Protein AF-A0A825BC14-F1 (afdb_monomer)

Organism: Campylobacter fetus (NCBI:txid196)

Foldseek 3Di:
DQDQDDAQDAADPVPVVCRVVRPCRRVVCVVVNVVSVVVVVVVVVVVVVVVVVVVVVLVVVLVVLVVLVVVLVVVLVVLVVVLCVLPDPPDDDDPVNVVSVVCVVPPVVVVVVSVVVSVVSVVCNVVVCSVVPQDPVNVVVVVVVVVQVVVQAVDEAEDEAQEAESSRHQEYEYEDPEAHEHDYDPDDDDQDKDKHKYWYFQCLVYHYHYDPFEDEDVNDDDHADGGAIWMWMWIDHPGIYIDTPDHRDDD

Radius of gyration: 34.72 Å; Cα contacts (8 Å, |Δi|>4): 288; chains: 1; bounding box: 74×51×110 Å

Mean predicted aligned error: 17.02 Å

Solvent-accessible surface area (backbone atoms only — not comparable to full-atom values): 14125 Å² total; per-residue (Å²): 129,73,73,81,76,81,76,59,68,72,54,43,91,89,44,70,92,53,24,67,65,25,40,53,51,30,61,65,43,47,63,56,50,52,54,40,52,55,49,34,52,51,53,49,53,53,50,52,52,50,52,54,51,49,52,52,52,51,53,52,51,52,52,55,49,49,56,55,52,53,53,51,52,52,53,45,51,55,51,52,54,51,52,50,65,71,67,50,83,84,64,70,99,42,77,67,53,52,49,50,53,48,43,55,75,74,40,54,64,60,58,50,52,53,55,49,50,49,50,50,52,53,49,48,48,59,70,68,43,56,78,69,52,69,48,72,67,51,51,50,48,50,51,48,52,52,48,50,60,58,42,21,73,74,29,76,39,79,36,91,72,39,59,43,51,50,75,64,24,32,35,36,36,34,74,51,88,55,66,42,54,37,41,78,41,65,67,81,70,88,85,55,67,47,67,37,36,40,38,34,29,25,46,37,72,36,58,77,42,75,45,86,75,61,43,35,68,92,78,46,78,86,86,60,54,63,84,29,32,34,31,38,35,36,39,37,60,101,56,42,34,44,45,82,73,45,70,69,48,89,129

Secondary structure (DSSP, 8-state):
-PPPPPPPPPP-TT-TTTHHHHHHHHHHHHHHHHHHHHHHHHHHHHHHHHHHHHHHHHHHHHHHHHHHHHHHHHHHHHHHHHHHHHT-TTS-S-HHHHHHHHHHHH-HHHHHHHHHHHHHHHHHHHHTTTTTS--HHHHHHHHHHHHHHHHHHH-EEE-SSSEEETTT-SEEEEE-SS-EE-EEESPPSTT--EEEEEEEESGGGS-EEPPTTPBPGGG-PPP--TT-EEEEEEEESSSEEEEEEEEEE--

Structure (mmCIF, N/CA/C/O backbone):
data_AF-A0A825BC14-F1
#
_entry.id   AF-A0A825BC14-F1
#
loop_
_atom_site.group_PDB
_atom_site.id
_atom_site.type_symbol
_atom_site.label_atom_id
_atom_site.label_alt_id
_atom_site.label_comp_id
_atom_site.label_asym_id
_atom_site.label_entity_id
_atom_site.label_seq_id
_atom_site.pdbx_PDB_ins_code
_atom_site.Cartn_x
_atom_site.Cartn_y
_atom_site.Cartn_z
_atom_site.occupancy
_atom_site.B_iso_or_equiv
_atom_site.auth_seq_id
_atom_site.auth_comp_id
_atom_site.auth_asym_id
_atom_site.auth_atom_id
_atom_site.pdbx_PDB_model_num
ATOM 1 N N . MET A 1 1 ? 13.532 14.918 16.586 1.00 79.56 1 MET A N 1
ATOM 2 C CA . MET A 1 1 ? 12.071 15.051 16.617 1.00 79.56 1 MET A CA 1
ATOM 3 C C . MET A 1 1 ? 11.663 15.185 18.063 1.00 79.56 1 MET A C 1
ATOM 5 O O . MET A 1 1 ? 12.065 14.349 18.873 1.00 79.56 1 MET A O 1
ATOM 9 N N . GLN A 1 2 ? 10.960 16.261 18.383 1.00 89.62 2 GLN A N 1
ATOM 10 C CA . GLN A 1 2 ? 10.480 16.577 19.713 1.00 89.62 2 GLN A CA 1
ATOM 11 C C . GLN A 1 2 ? 9.676 15.400 20.269 1.00 89.62 2 GLN A C 1
ATOM 13 O O . GLN A 1 2 ? 8.757 14.887 19.630 1.00 89.62 2 GLN A O 1
ATOM 18 N N . LYS A 1 3 ? 10.037 14.958 21.474 1.00 91.38 3 LYS A N 1
ATOM 19 C CA . LYS A 1 3 ? 9.297 13.932 22.207 1.00 91.38 3 LYS A CA 1
ATOM 20 C C . LYS A 1 3 ? 8.275 14.626 23.099 1.00 91.38 3 LYS A C 1
ATOM 22 O O . LYS A 1 3 ? 8.627 15.592 23.769 1.00 91.38 3 LYS A O 1
ATOM 27 N N . ILE A 1 4 ? 7.041 14.129 23.114 1.00 94.75 4 ILE A N 1
ATOM 28 C CA . ILE A 1 4 ? 6.014 14.619 24.035 1.00 94.75 4 ILE A CA 1
ATOM 29 C C . ILE A 1 4 ? 6.148 13.877 25.364 1.00 94.75 4 ILE A C 1
ATOM 31 O O . ILE A 1 4 ? 6.120 12.641 25.407 1.00 94.75 4 ILE A O 1
ATOM 35 N N . THR A 1 5 ? 6.326 14.633 26.438 1.00 95.06 5 THR A N 1
ATOM 36 C CA . THR A 1 5 ? 6.425 14.117 27.798 1.00 95.06 5 THR A CA 1
ATOM 37 C C . THR A 1 5 ? 5.033 13.734 28.302 1.00 95.06 5 THR A C 1
ATOM 39 O O . THR A 1 5 ? 4.048 14.437 28.074 1.00 95.06 5 THR A O 1
ATOM 42 N N . LEU A 1 6 ? 4.927 12.584 28.976 1.00 93.62 6 LEU A N 1
ATOM 43 C CA . LEU A 1 6 ? 3.663 12.157 29.576 1.00 93.62 6 LEU A CA 1
ATOM 44 C C . LEU A 1 6 ? 3.287 13.091 30.724 1.00 93.62 6 LEU A C 1
ATOM 46 O O . LEU A 1 6 ? 4.133 13.442 31.547 1.00 93.62 6 LEU A O 1
ATOM 50 N N . LEU A 1 7 ? 2.005 13.439 30.805 1.00 95.25 7 LEU A N 1
ATOM 51 C CA . LEU A 1 7 ? 1.497 14.192 31.942 1.00 95.25 7 LEU A CA 1
ATOM 52 C C . LEU A 1 7 ? 1.565 13.351 33.229 1.00 95.25 7 LEU A C 1
ATOM 54 O O . LEU A 1 7 ? 1.373 12.129 33.174 1.00 95.25 7 LEU A O 1
ATOM 58 N N . PRO A 1 8 ? 1.789 13.995 34.38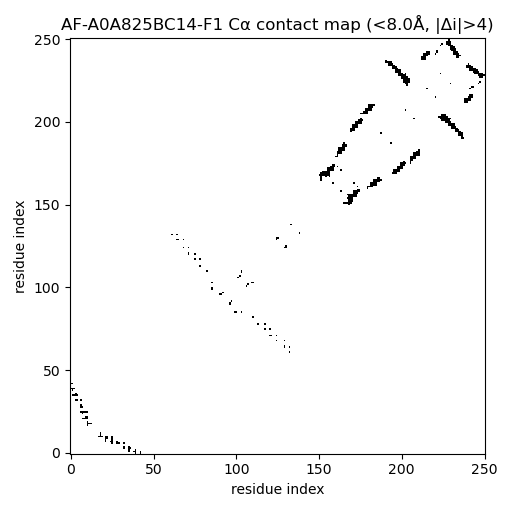9 1.00 94.88 8 PRO A N 1
ATOM 59 C CA . PRO A 1 8 ? 1.640 13.362 35.693 1.00 94.88 8 PRO A CA 1
ATOM 60 C C . PRO A 1 8 ? 0.234 12.786 35.899 1.00 94.88 8 PRO A C 1
ATOM 62 O O . PRO A 1 8 ? -0.709 13.087 35.165 1.00 94.88 8 PRO A O 1
ATOM 65 N N . GLN A 1 9 ? 0.070 11.945 36.919 1.00 93.06 9 GLN A N 1
ATOM 66 C CA . GLN A 1 9 ? -1.231 11.353 37.216 1.00 93.06 9 GLN A CA 1
ATOM 67 C C . GLN A 1 9 ? -2.247 12.447 37.602 1.00 93.06 9 GLN A C 1
ATOM 69 O O . GLN A 1 9 ? -1.973 13.216 38.524 1.00 93.06 9 GLN A O 1
ATOM 74 N N . PRO A 1 10 ? -3.428 12.512 36.958 1.00 92.31 10 PRO A N 1
ATOM 75 C CA . PRO A 1 10 ? -4.404 13.553 37.249 1.00 92.31 10 PRO A CA 1
ATOM 76 C C . PRO A 1 10 ? -4.979 13.414 38.672 1.00 92.31 10 PRO A C 1
ATOM 78 O O . PRO A 1 10 ? -5.076 12.296 39.201 1.00 92.31 10 PRO A O 1
ATOM 81 N N . PRO A 1 11 ? -5.399 14.528 39.298 1.00 94.44 11 PRO A N 1
ATOM 82 C CA . PRO A 1 11 ? -6.010 14.507 40.622 1.00 94.44 11 PRO A CA 1
ATOM 83 C C . PRO A 1 11 ? -7.354 13.756 40.612 1.00 94.44 11 PRO A C 1
ATOM 85 O O . PRO A 1 11 ? -8.104 13.781 39.636 1.00 94.44 11 PRO A O 1
ATOM 88 N N . ASN A 1 12 ? -7.672 13.074 41.717 1.00 93.44 12 ASN A N 1
ATOM 89 C CA . ASN A 1 12 ? -8.893 12.279 41.878 1.00 93.44 12 ASN A CA 1
ATOM 90 C C . ASN A 1 12 ? -9.620 12.707 43.153 1.00 93.44 12 ASN A C 1
ATOM 92 O O . ASN A 1 12 ? -9.075 12.566 44.244 1.00 93.44 12 ASN A O 1
ATOM 96 N N . SER A 1 13 ? -10.865 13.165 43.031 1.00 90.75 13 SER A N 1
ATOM 97 C CA . SER A 1 13 ? -11.670 13.646 44.163 1.00 90.75 13 SER A CA 1
ATOM 98 C C . SER A 1 13 ? -11.961 12.585 45.232 1.00 90.75 13 SER A C 1
ATOM 100 O O . SER A 1 13 ? -12.345 12.931 46.345 1.00 90.75 13 SER A O 1
ATOM 102 N N . LYS A 1 14 ? -11.765 11.295 44.923 1.00 92.44 14 LYS A N 1
ATOM 103 C CA . LYS A 1 14 ? -11.860 10.184 45.885 1.00 92.44 14 LYS A CA 1
ATOM 104 C C . LYS A 1 14 ? -10.564 9.930 46.668 1.00 92.44 14 LYS A C 1
ATOM 106 O O . LYS A 1 14 ? -10.601 9.194 47.646 1.00 92.44 14 LYS A O 1
ATOM 111 N N . ASP A 1 15 ? -9.441 10.511 46.246 1.00 91.50 15 ASP A N 1
ATOM 112 C CA . ASP A 1 15 ? -8.134 10.449 46.916 1.00 91.50 15 ASP A CA 1
ATOM 113 C C . ASP A 1 15 ? -7.789 11.835 47.474 1.00 91.50 15 ASP A C 1
ATOM 115 O O . ASP A 1 15 ? -6.875 12.523 47.019 1.00 91.50 15 ASP A O 1
ATOM 119 N N . THR A 1 16 ? -8.584 12.272 48.451 1.00 90.38 16 THR A N 1
ATOM 120 C CA . THR A 1 16 ? -8.489 13.618 49.034 1.00 90.38 16 THR A CA 1
ATOM 121 C C . THR A 1 16 ? -7.148 13.879 49.717 1.00 90.38 16 THR A C 1
ATOM 123 O O . THR A 1 16 ? -6.770 15.032 49.870 1.00 90.38 16 THR A O 1
ATOM 126 N N . ALA A 1 17 ? -6.417 12.829 50.109 1.00 93.44 17 ALA A N 1
ATOM 127 C CA . ALA A 1 17 ? -5.110 12.948 50.753 1.00 93.44 17 ALA A CA 1
ATOM 128 C C . ALA A 1 17 ? -3.998 13.407 49.791 1.00 93.44 17 ALA A C 1
ATOM 130 O O . ALA A 1 17 ? -3.013 13.980 50.243 1.00 93.44 17 ALA A O 1
ATOM 131 N N . ASN A 1 18 ? -4.146 13.164 48.482 1.00 94.56 18 ASN A N 1
ATOM 132 C CA . ASN A 1 18 ? -3.131 13.486 47.470 1.00 94.56 18 ASN A CA 1
ATOM 133 C C . ASN A 1 18 ? -3.639 14.447 46.382 1.00 94.56 18 ASN A C 1
ATOM 135 O O . ASN A 1 18 ? -2.943 14.660 45.390 1.00 94.56 18 ASN A O 1
ATOM 139 N N . PHE A 1 19 ? -4.858 14.976 46.521 1.00 94.88 19 PHE A N 1
ATOM 140 C CA . PHE A 1 19 ? -5.519 15.749 45.470 1.00 94.88 19 PHE A CA 1
ATOM 141 C C . PHE A 1 19 ? -4.730 17.005 45.090 1.00 94.88 19 PHE A C 1
ATOM 143 O O . PHE A 1 19 ? -4.406 17.164 43.916 1.00 94.88 19 PHE A O 1
ATOM 150 N N . ASP A 1 20 ? -4.383 17.842 46.071 1.00 94.94 20 ASP A N 1
ATOM 151 C CA . ASP A 1 20 ? -3.755 19.147 45.827 1.00 94.94 20 ASP A CA 1
ATOM 152 C C . ASP A 1 20 ? -2.375 18.996 45.175 1.00 94.94 20 ASP A C 1
ATOM 154 O O . ASP A 1 20 ? -2.132 19.563 44.114 1.00 94.94 20 ASP A O 1
ATOM 158 N N . ASN A 1 21 ? -1.519 18.117 45.714 1.00 95.06 21 ASN A N 1
ATOM 159 C CA . ASN A 1 21 ? -0.196 17.846 45.137 1.00 95.06 21 ASN A CA 1
ATOM 160 C C . ASN A 1 21 ? -0.291 17.344 43.685 1.00 95.06 21 ASN A C 1
ATOM 162 O O . ASN A 1 21 ? 0.449 17.798 42.819 1.00 95.06 21 ASN A O 1
ATOM 166 N N . ARG A 1 22 ? -1.230 16.431 43.388 1.00 95.88 22 ARG A N 1
ATOM 167 C CA . ARG A 1 22 ? -1.427 15.942 42.012 1.00 95.88 22 ARG A CA 1
ATOM 168 C C . ARG A 1 22 ? -2.013 17.006 41.091 1.00 95.88 22 ARG A C 1
ATOM 170 O O . ARG A 1 22 ? -1.732 16.982 39.897 1.00 95.88 22 ARG A O 1
ATOM 177 N N . ALA A 1 23 ? -2.851 17.899 41.611 1.00 95.31 23 ALA A N 1
ATOM 178 C CA . ALA A 1 23 ? -3.400 19.002 40.838 1.00 95.31 23 ALA A CA 1
ATOM 179 C C . ALA A 1 23 ? -2.294 19.987 40.444 1.00 95.31 23 ALA A C 1
ATOM 181 O O . ALA A 1 23 ? -2.199 20.332 39.266 1.00 95.31 23 ALA A O 1
ATOM 182 N N . ASP A 1 24 ? -1.428 20.355 41.387 1.00 96.19 24 ASP A N 1
ATOM 183 C CA . ASP A 1 24 ? -0.291 21.243 41.141 1.00 96.19 24 ASP A CA 1
ATOM 184 C C . ASP A 1 24 ? 0.707 20.624 40.153 1.00 96.19 24 ASP A C 1
ATOM 186 O O . ASP A 1 24 ? 1.073 21.273 39.172 1.00 96.19 24 ASP A O 1
ATOM 190 N N . ASP A 1 25 ? 1.074 19.349 40.334 1.00 95.94 25 ASP A N 1
ATOM 191 C CA . ASP A 1 25 ? 1.970 18.633 39.414 1.00 95.94 25 ASP A CA 1
ATOM 192 C C . ASP A 1 25 ? 1.378 18.544 37.997 1.00 95.94 25 ASP A C 1
ATOM 194 O O . ASP A 1 25 ? 2.059 18.797 37.000 1.00 95.94 25 ASP A O 1
ATOM 198 N N . PHE A 1 26 ? 0.091 18.196 37.888 1.00 96.31 26 PHE A N 1
ATOM 199 C CA . PHE A 1 26 ? -0.583 18.051 36.600 1.00 96.31 26 PHE A CA 1
ATOM 200 C C . PHE A 1 26 ? -0.705 19.390 35.868 1.00 96.31 26 PHE A C 1
ATOM 202 O O . PHE A 1 26 ? -0.343 19.484 34.695 1.00 96.31 26 PHE A O 1
ATOM 209 N N . VAL A 1 27 ? -1.199 20.430 36.548 1.00 95.44 27 VAL A N 1
ATOM 210 C CA . VAL A 1 27 ? -1.372 21.768 35.962 1.00 95.44 27 VAL A CA 1
ATOM 211 C C . VAL A 1 27 ? -0.013 22.397 35.650 1.00 95.44 27 VAL A C 1
ATOM 213 O O . VAL A 1 27 ? 0.145 23.005 34.590 1.00 95.44 27 VAL A O 1
ATOM 216 N N . GLY A 1 28 ? 0.986 22.188 36.511 1.00 96.00 28 GLY A N 1
ATOM 217 C CA . GLY A 1 28 ? 2.361 22.642 36.314 1.00 96.00 28 GLY A CA 1
ATOM 218 C C . GLY A 1 28 ? 3.058 22.019 35.100 1.00 96.00 28 GLY A C 1
ATOM 219 O O . GLY A 1 28 ? 3.934 22.655 34.517 1.00 96.00 28 GLY A O 1
ATOM 220 N N . ALA A 1 29 ? 2.644 20.825 34.661 1.00 97.25 29 ALA A N 1
ATOM 221 C CA . ALA A 1 29 ? 3.182 20.166 33.468 1.00 97.25 29 ALA A CA 1
ATOM 222 C C . ALA A 1 29 ? 2.560 20.654 32.139 1.00 97.25 29 ALA A C 1
ATOM 224 O O . ALA A 1 29 ? 3.144 20.447 31.071 1.00 97.25 29 ALA A O 1
ATOM 225 N N . LEU A 1 30 ? 1.397 21.324 32.168 1.00 95.81 30 LEU A N 1
ATOM 226 C CA . LEU A 1 30 ? 0.694 21.772 30.953 1.00 95.81 30 LEU A CA 1
ATOM 227 C C . LEU A 1 30 ? 1.469 22.810 30.114 1.00 95.81 30 LEU A C 1
ATOM 229 O O . LEU A 1 30 ? 1.445 22.698 28.885 1.00 95.81 30 LEU A O 1
ATOM 233 N N . PRO A 1 31 ? 2.176 23.802 30.697 1.00 97.31 31 PRO A N 1
ATOM 234 C CA . PRO A 1 31 ? 2.999 24.732 29.924 1.00 97.31 31 PRO A CA 1
ATOM 235 C C . PRO A 1 31 ? 4.117 24.032 29.147 1.00 97.31 31 PRO A C 1
ATOM 237 O O . PRO A 1 31 ? 4.345 24.357 27.982 1.00 97.31 31 PRO A O 1
ATOM 240 N N . SER A 1 32 ? 4.773 23.043 29.763 1.00 95.62 32 SER A N 1
ATOM 241 C CA . SER A 1 32 ? 5.790 22.226 29.096 1.00 95.62 32 SER A CA 1
ATOM 242 C C . SER A 1 32 ? 5.185 21.441 27.938 1.00 95.62 32 SER A C 1
ATOM 244 O O . SER A 1 32 ? 5.702 21.525 26.830 1.00 95.62 32 SER A O 1
ATOM 246 N N . LEU A 1 33 ? 4.037 20.783 28.143 1.00 96.50 33 LEU A N 1
ATOM 247 C CA . LEU A 1 33 ? 3.315 20.099 27.065 1.00 96.50 33 LEU A CA 1
ATOM 248 C C . LEU A 1 33 ? 2.997 21.045 25.893 1.00 96.50 33 LEU A C 1
ATOM 250 O O . LEU A 1 33 ? 3.195 20.688 24.734 1.00 96.50 33 LEU A O 1
ATOM 254 N N . CYS A 1 34 ? 2.535 22.263 26.180 1.00 96.25 34 CYS A N 1
ATOM 255 C CA . CYS A 1 34 ? 2.250 23.267 25.154 1.00 96.25 34 CYS A CA 1
ATOM 256 C C . CYS A 1 34 ? 3.514 23.649 24.362 1.00 96.25 34 CYS A C 1
ATOM 258 O O . CYS A 1 34 ? 3.494 23.675 23.131 1.00 96.25 34 CYS A O 1
ATOM 260 N N . ALA A 1 35 ? 4.632 23.891 25.052 1.00 96.94 35 ALA A N 1
ATOM 261 C CA . ALA A 1 35 ? 5.909 24.204 24.413 1.00 96.94 35 ALA A CA 1
ATOM 262 C C . ALA A 1 35 ? 6.415 23.051 23.528 1.00 96.94 35 ALA A C 1
ATOM 264 O O . ALA A 1 35 ? 6.871 23.283 22.405 1.00 96.94 35 ALA A O 1
ATOM 265 N N . GLU A 1 36 ? 6.291 21.809 23.999 1.00 97.19 36 GLU A N 1
ATOM 266 C CA . GLU A 1 36 ? 6.668 20.614 23.244 1.00 97.19 36 GLU A CA 1
ATOM 267 C C . GLU A 1 36 ? 5.791 20.436 21.994 1.00 97.19 36 GLU A C 1
ATOM 269 O O . GLU A 1 36 ? 6.315 20.183 20.911 1.00 97.19 36 GLU A O 1
ATOM 274 N N . ILE A 1 37 ? 4.472 20.640 22.095 1.00 96.50 37 ILE A N 1
ATOM 275 C CA . ILE A 1 37 ? 3.558 20.577 20.942 1.00 96.50 37 ILE A CA 1
ATOM 276 C C . ILE A 1 37 ? 3.891 21.664 19.912 1.00 96.50 37 ILE A C 1
ATOM 278 O O . ILE A 1 37 ? 3.976 21.368 18.722 1.00 96.50 37 ILE A O 1
ATOM 282 N N . ASN A 1 38 ? 4.125 22.906 20.341 1.00 95.88 38 ASN A N 1
ATOM 283 C CA . ASN A 1 38 ? 4.482 23.998 19.428 1.00 95.88 38 ASN A CA 1
ATOM 284 C C . ASN A 1 38 ? 5.815 23.732 18.713 1.00 95.88 38 ASN A C 1
ATOM 286 O O . ASN A 1 38 ? 5.953 24.0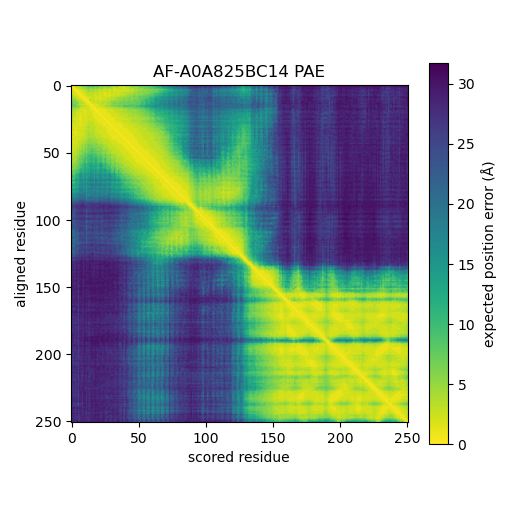01 17.516 1.00 95.88 38 ASN A O 1
ATOM 290 N N . THR A 1 39 ? 6.780 23.158 19.433 1.00 95.44 39 THR A N 1
ATOM 291 C CA . THR A 1 39 ? 8.070 22.755 18.864 1.00 95.44 39 THR A CA 1
ATOM 292 C C . THR A 1 39 ? 7.882 21.646 17.831 1.00 95.44 39 THR A C 1
ATOM 294 O O . THR A 1 39 ? 8.392 21.760 16.720 1.00 95.44 39 THR A O 1
ATOM 297 N N . LEU A 1 40 ? 7.094 20.612 18.148 1.00 94.06 40 LEU A N 1
ATOM 298 C CA . LEU A 1 40 ? 6.798 19.520 17.219 1.00 94.06 40 LEU A CA 1
ATOM 299 C C . LEU A 1 40 ? 6.088 20.019 15.951 1.00 94.06 40 LEU A C 1
ATOM 301 O O . LEU A 1 40 ? 6.447 19.601 14.852 1.00 94.06 40 LEU A O 1
ATOM 305 N N . SER A 1 41 ? 5.122 20.931 16.085 1.00 94.56 41 SER A N 1
ATOM 306 C CA . SER A 1 41 ? 4.450 21.563 14.941 1.00 94.56 41 SER A CA 1
ATOM 307 C C . SER A 1 41 ? 5.443 22.300 14.044 1.00 94.56 41 SER A C 1
ATOM 309 O O . SER A 1 41 ? 5.430 22.111 12.831 1.00 94.56 41 SER A O 1
ATOM 311 N N . THR A 1 42 ? 6.363 23.064 14.638 1.00 93.88 42 THR A N 1
ATOM 312 C CA . THR A 1 42 ? 7.412 23.778 13.893 1.00 93.88 42 THR A CA 1
ATOM 313 C C . THR A 1 42 ? 8.345 22.802 13.167 1.00 93.88 42 THR A C 1
ATOM 315 O O . THR A 1 42 ? 8.649 22.984 11.989 1.00 93.88 42 THR A O 1
ATOM 318 N N . GLU A 1 43 ? 8.784 21.730 13.837 1.00 90.00 43 GLU A N 1
ATOM 319 C CA . GLU A 1 43 ? 9.599 20.687 13.203 1.00 90.00 43 GLU A CA 1
ATOM 320 C C . GLU A 1 43 ? 8.860 20.016 12.036 1.00 90.00 43 GLU A C 1
ATOM 322 O O . GLU A 1 43 ? 9.469 19.735 11.000 1.00 90.00 43 GLU A O 1
ATOM 327 N N . PHE A 1 44 ? 7.554 19.775 12.179 1.00 91.25 44 PHE A N 1
ATOM 328 C CA . PHE A 1 44 ? 6.726 19.188 11.130 1.00 91.25 44 PHE A CA 1
ATOM 329 C C . PHE A 1 44 ? 6.587 20.121 9.923 1.00 91.25 44 PHE A C 1
ATOM 331 O O . PHE A 1 44 ? 6.744 19.672 8.789 1.00 91.25 44 PHE A O 1
ATOM 338 N N . GLU A 1 45 ? 6.366 21.418 10.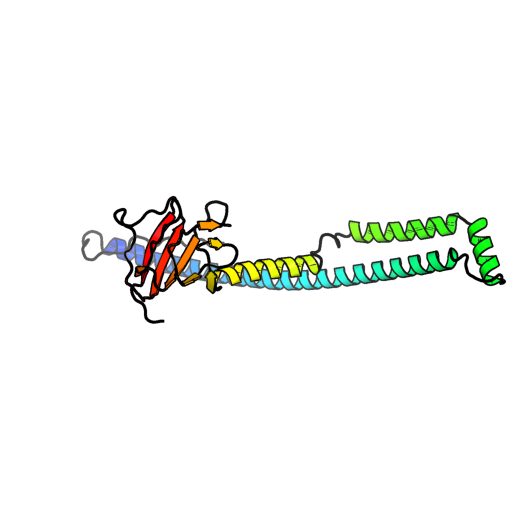144 1.00 94.19 45 GLU A N 1
ATOM 339 C CA . GLU A 1 45 ? 6.326 22.427 9.079 1.00 94.19 45 GLU A CA 1
ATOM 340 C C . GLU A 1 45 ? 7.649 22.492 8.305 1.00 94.19 45 GLU A C 1
ATOM 342 O O . GLU A 1 45 ? 7.646 22.446 7.072 1.00 94.19 45 GLU A O 1
ATOM 347 N N . VAL A 1 46 ? 8.785 22.517 9.012 1.00 91.81 46 VAL A N 1
ATOM 348 C CA . VAL A 1 46 ? 10.122 22.501 8.395 1.00 91.81 46 VAL A CA 1
ATOM 349 C C . VAL A 1 46 ? 10.352 21.210 7.612 1.00 91.81 46 VAL A C 1
ATOM 351 O O . VAL A 1 46 ? 10.823 21.254 6.475 1.00 91.81 46 VAL A O 1
ATOM 354 N N . SER A 1 47 ? 10.007 20.057 8.191 1.00 88.19 47 SER A N 1
ATOM 355 C CA . SER A 1 47 ? 10.144 18.760 7.524 1.00 88.19 47 SER A CA 1
ATOM 356 C C . SER A 1 47 ? 9.302 18.700 6.250 1.00 88.19 47 SER A C 1
ATOM 358 O O . SER A 1 47 ? 9.805 18.308 5.197 1.00 88.19 47 SER A O 1
ATOM 360 N N . ASN A 1 48 ? 8.057 19.171 6.306 1.00 83.00 48 ASN A N 1
ATOM 361 C CA . ASN A 1 48 ? 7.161 19.203 5.158 1.00 83.00 48 ASN A CA 1
ATOM 362 C C . ASN A 1 48 ? 7.682 20.142 4.052 1.00 83.00 48 ASN A C 1
ATOM 364 O O . ASN A 1 48 ? 7.680 19.780 2.874 1.00 83.00 48 ASN A O 1
ATOM 368 N N . ALA A 1 49 ? 8.211 21.313 4.422 1.00 87.56 49 ALA A N 1
ATOM 369 C CA . ALA A 1 49 ? 8.846 22.235 3.481 1.00 87.56 49 ALA A CA 1
ATOM 370 C C . ALA A 1 49 ? 10.104 21.630 2.826 1.00 87.56 49 ALA A C 1
ATOM 372 O O . ALA A 1 49 ? 10.298 21.757 1.613 1.00 87.56 49 ALA A O 1
ATOM 373 N N . LEU A 1 50 ? 10.939 20.928 3.600 1.00 85.00 50 LEU A N 1
ATOM 374 C CA . LEU A 1 50 ? 12.129 20.246 3.089 1.00 85.00 50 LEU A CA 1
ATOM 375 C C . LEU A 1 50 ? 11.760 19.125 2.109 1.00 85.00 50 LEU A C 1
ATOM 377 O O . LEU A 1 50 ? 12.385 19.005 1.054 1.00 85.00 50 LEU A O 1
ATOM 381 N N . VAL A 1 51 ? 10.732 18.333 2.425 1.00 83.19 51 VAL A N 1
ATOM 382 C CA . VAL A 1 51 ? 10.217 17.281 1.537 1.00 83.19 51 VAL A CA 1
ATOM 383 C C . VAL A 1 51 ? 9.693 17.882 0.231 1.00 83.19 51 VAL A C 1
ATOM 385 O O . VAL A 1 51 ? 10.054 17.396 -0.840 1.00 83.19 51 VAL A O 1
ATOM 388 N N . ALA A 1 52 ? 8.919 18.970 0.285 1.00 81.94 52 ALA A N 1
ATOM 389 C CA . ALA A 1 52 ? 8.406 19.647 -0.909 1.00 81.94 52 ALA A CA 1
ATOM 390 C C . ALA A 1 52 ? 9.529 20.213 -1.805 1.00 81.94 52 ALA A C 1
ATOM 392 O O . ALA A 1 52 ? 9.503 20.051 -3.030 1.00 81.94 52 ALA A O 1
ATOM 393 N N . SER A 1 53 ? 10.549 20.828 -1.198 1.00 81.69 53 SER A N 1
ATOM 394 C CA . SER A 1 53 ? 11.740 21.317 -1.908 1.00 81.69 53 SER A CA 1
ATOM 395 C C . SER A 1 53 ? 12.525 20.170 -2.552 1.00 81.69 53 SER A C 1
ATOM 397 O O . SER A 1 53 ? 12.856 20.213 -3.737 1.00 81.69 53 SER A O 1
ATOM 399 N N . THR A 1 54 ? 12.742 19.088 -1.801 1.00 77.44 54 THR A N 1
ATOM 400 C CA . THR A 1 54 ? 13.431 17.889 -2.294 1.00 77.44 54 THR A CA 1
ATOM 401 C C . THR A 1 54 ? 12.684 17.270 -3.474 1.00 77.44 54 THR A C 1
ATOM 403 O O . THR A 1 54 ? 13.303 16.970 -4.490 1.00 77.44 54 THR A O 1
ATOM 406 N N . ALA A 1 55 ? 11.356 17.151 -3.395 1.00 73.00 55 ALA A N 1
ATOM 407 C CA . ALA A 1 55 ? 10.535 16.633 -4.487 1.00 73.00 55 ALA A CA 1
ATOM 408 C C . ALA A 1 55 ? 10.651 17.489 -5.762 1.00 73.00 55 ALA A C 1
ATOM 410 O O . ALA A 1 55 ? 10.769 16.945 -6.859 1.00 73.00 55 ALA A O 1
ATOM 411 N N . THR A 1 56 ? 10.683 18.818 -5.618 1.00 84.31 56 THR A N 1
ATOM 412 C CA . THR A 1 56 ? 10.873 19.749 -6.744 1.00 84.31 56 THR A CA 1
ATOM 413 C C . THR A 1 56 ? 12.252 19.578 -7.386 1.00 84.31 56 THR A C 1
ATOM 415 O O . THR A 1 56 ? 12.358 19.466 -8.607 1.00 84.31 56 THR A O 1
ATOM 418 N N . ASN A 1 57 ? 13.307 19.490 -6.572 1.00 72.12 57 ASN A N 1
ATOM 419 C CA . ASN A 1 57 ? 14.675 19.297 -7.056 1.00 72.12 57 ASN A CA 1
ATOM 420 C C . ASN A 1 57 ? 14.849 17.947 -7.764 1.00 72.12 57 ASN A C 1
ATOM 422 O O . ASN A 1 57 ? 15.453 17.890 -8.833 1.00 72.12 57 ASN A O 1
ATOM 426 N N . VAL A 1 58 ? 14.279 16.875 -7.209 1.00 75.50 58 VAL A N 1
ATOM 427 C CA . VAL A 1 58 ? 14.292 15.542 -7.830 1.00 75.50 58 VAL A CA 1
ATOM 428 C C . VAL A 1 58 ? 13.543 15.554 -9.162 1.00 75.50 58 VAL A C 1
ATOM 430 O O . VAL A 1 58 ? 14.040 14.999 -10.137 1.00 75.50 58 VAL A O 1
ATOM 433 N N . ALA A 1 59 ? 12.386 16.219 -9.245 1.00 75.88 59 ALA A N 1
ATOM 434 C CA . ALA A 1 59 ? 11.644 16.340 -10.499 1.00 75.88 59 ALA A CA 1
ATOM 435 C C . ALA A 1 59 ? 12.452 17.077 -11.583 1.00 75.88 59 ALA A C 1
ATOM 437 O O . ALA A 1 59 ? 12.489 16.629 -12.728 1.00 75.88 59 ALA A O 1
ATOM 438 N N . ALA A 1 60 ? 13.145 18.162 -11.222 1.00 75.25 60 ALA A N 1
ATOM 439 C CA . ALA A 1 60 ? 14.009 18.895 -12.147 1.00 75.25 60 ALA A CA 1
ATOM 440 C C . ALA A 1 60 ? 15.210 18.052 -12.616 1.00 75.25 60 ALA A C 1
ATOM 442 O O . ALA A 1 60 ? 15.524 18.029 -13.805 1.00 75.25 60 ALA A O 1
ATOM 443 N N . GLN A 1 61 ? 15.857 17.323 -11.701 1.00 73.38 61 GLN A N 1
ATOM 444 C CA . GLN A 1 61 ? 16.966 16.425 -12.042 1.00 73.38 61 GLN A CA 1
ATOM 445 C C . GLN A 1 61 ? 16.515 15.267 -12.940 1.00 73.38 61 GLN A C 1
ATOM 447 O O . GLN A 1 61 ? 17.218 14.930 -13.891 1.00 73.38 61 GLN A O 1
ATOM 452 N N . LEU A 1 62 ? 15.324 14.711 -12.697 1.00 69.75 62 LEU A N 1
ATOM 453 C CA . LEU A 1 62 ? 14.732 13.677 -13.544 1.00 69.75 62 LEU A CA 1
ATOM 454 C C . LEU A 1 62 ? 14.461 14.190 -14.966 1.00 69.75 62 LEU A C 1
ATOM 456 O O . LEU A 1 62 ? 14.644 13.454 -15.932 1.00 69.75 62 LEU A O 1
ATOM 460 N N . GLU A 1 63 ? 14.039 15.444 -15.117 1.00 76.19 63 GLU A N 1
ATOM 461 C CA . GLU A 1 63 ? 13.795 16.024 -16.439 1.00 76.19 63 GLU A CA 1
ATOM 462 C C . GLU A 1 63 ? 15.094 16.249 -17.223 1.00 76.19 63 GLU A C 1
ATOM 464 O O . GLU A 1 63 ? 15.185 15.905 -18.400 1.00 76.19 63 GLU A O 1
ATOM 469 N N . ILE A 1 64 ? 16.140 16.740 -16.552 1.00 72.56 64 ILE A N 1
ATOM 470 C CA . ILE A 1 64 ? 17.481 16.861 -17.140 1.00 72.56 64 ILE A CA 1
ATOM 471 C C . ILE A 1 64 ? 18.001 15.484 -17.578 1.00 72.56 64 ILE A C 1
ATOM 473 O O . ILE A 1 64 ? 18.525 15.341 -18.683 1.00 72.56 64 ILE A O 1
ATOM 477 N N . ALA A 1 65 ? 17.818 14.465 -16.738 1.00 67.69 65 ALA A N 1
ATOM 478 C CA . ALA A 1 65 ? 18.204 13.088 -17.020 1.00 67.69 65 ALA A CA 1
ATOM 479 C C . ALA A 1 65 ? 17.532 12.528 -18.290 1.00 67.69 65 ALA A C 1
ATOM 481 O O . ALA A 1 65 ? 18.213 11.948 -19.140 1.00 67.69 65 ALA A O 1
ATOM 482 N N . LYS A 1 66 ? 16.222 12.751 -18.465 1.00 69.62 66 LYS A N 1
ATOM 483 C CA . LYS A 1 66 ? 15.500 12.346 -19.686 1.00 69.62 66 LYS A CA 1
ATOM 484 C C . LYS A 1 66 ? 16.066 13.013 -20.935 1.00 69.62 66 LYS A C 1
ATOM 486 O O . LYS A 1 66 ? 16.367 12.316 -21.897 1.00 69.62 66 LYS A O 1
ATOM 491 N N . ASN A 1 67 ? 16.289 14.328 -20.894 1.00 71.88 67 ASN A N 1
ATOM 492 C CA . ASN A 1 67 ? 16.823 15.068 -22.040 1.00 71.88 67 ASN A CA 1
ATOM 493 C C . ASN A 1 67 ? 18.182 14.511 -22.503 1.00 71.88 67 ASN A C 1
ATOM 495 O O . ASN A 1 67 ? 18.423 14.384 -23.702 1.00 71.88 67 ASN A O 1
ATOM 499 N N . TYR A 1 68 ? 19.063 14.136 -21.567 1.00 68.81 68 TYR A N 1
ATOM 500 C CA . TYR A 1 68 ? 20.337 13.491 -21.905 1.00 68.81 68 TYR A CA 1
ATOM 501 C C . TYR A 1 68 ? 20.160 12.096 -22.521 1.00 68.81 68 TYR A C 1
ATOM 503 O O . TYR A 1 68 ? 20.860 11.768 -23.480 1.00 68.81 68 TYR A O 1
ATOM 511 N N . SER A 1 69 ? 19.221 11.292 -22.012 1.00 67.31 69 SER A N 1
ATOM 512 C CA . SER A 1 69 ? 18.889 9.985 -22.595 1.00 67.31 69 SER A CA 1
ATOM 513 C C . SER A 1 69 ? 18.370 10.115 -24.031 1.00 67.31 69 SER A C 1
ATOM 515 O O . SER A 1 69 ? 18.821 9.382 -24.910 1.00 67.31 69 SER A O 1
ATOM 517 N N . ASP A 1 70 ? 17.465 11.061 -24.288 1.00 72.62 70 ASP A N 1
ATOM 518 C CA . ASP A 1 70 ? 16.875 11.279 -25.614 1.00 72.62 70 ASP A CA 1
ATOM 519 C C . ASP A 1 70 ? 17.936 11.713 -26.636 1.00 72.62 70 ASP A C 1
ATOM 521 O O . ASP A 1 70 ? 18.009 11.165 -27.738 1.00 72.62 70 ASP A O 1
ATOM 525 N N . LEU A 1 71 ? 18.831 12.634 -26.252 1.00 71.25 71 LEU A N 1
ATOM 526 C CA . LEU A 1 71 ? 19.969 13.039 -27.086 1.00 71.25 71 LEU A CA 1
ATOM 527 C C . LEU A 1 71 ? 20.896 11.863 -27.413 1.00 71.25 71 LEU A C 1
ATOM 529 O O . LEU A 1 71 ? 21.346 11.730 -28.552 1.00 71.25 71 LEU A O 1
ATOM 533 N N . ALA A 1 72 ? 21.172 10.995 -26.439 1.00 69.06 72 ALA A N 1
ATOM 534 C CA . ALA A 1 72 ? 22.037 9.840 -26.647 1.00 69.06 72 ALA A CA 1
ATOM 535 C C . ALA A 1 72 ? 21.382 8.776 -27.551 1.00 69.06 72 ALA A C 1
ATOM 537 O O . ALA A 1 72 ? 22.060 8.181 -28.391 1.00 69.06 72 ALA A O 1
ATOM 538 N N . GLN A 1 73 ? 20.062 8.574 -27.447 1.00 75.31 73 GLN A N 1
ATOM 539 C CA . GLN A 1 73 ? 19.315 7.706 -28.364 1.00 75.31 73 GLN A CA 1
ATOM 540 C C . GLN A 1 73 ? 19.296 8.254 -29.794 1.00 75.31 73 GLN A C 1
ATOM 542 O O . GLN A 1 73 ? 19.533 7.493 -30.732 1.00 75.31 73 GLN A O 1
ATOM 547 N N . LEU A 1 74 ? 19.084 9.563 -29.967 1.00 75.62 74 LEU A N 1
ATOM 548 C CA . LEU A 1 74 ? 19.154 10.219 -31.277 1.00 75.62 74 LEU A CA 1
ATOM 549 C C . LEU A 1 74 ? 20.549 10.087 -31.902 1.00 75.62 74 LEU A C 1
ATOM 551 O O . LEU A 1 74 ? 20.665 9.756 -33.081 1.00 75.62 74 LEU A O 1
ATOM 555 N N . ALA A 1 75 ? 21.609 10.278 -31.110 1.00 71.81 75 ALA A N 1
ATOM 556 C CA . ALA A 1 75 ? 22.984 10.094 -31.568 1.00 71.81 75 ALA A CA 1
ATOM 557 C C . ALA A 1 75 ? 23.256 8.641 -31.992 1.00 71.81 75 ALA A C 1
ATOM 559 O O . ALA A 1 75 ? 23.835 8.404 -33.052 1.00 71.81 75 ALA A O 1
ATOM 560 N N . LYS A 1 76 ? 22.789 7.661 -31.206 1.00 77.38 76 LYS A N 1
ATOM 561 C CA . LYS A 1 76 ? 22.886 6.238 -31.557 1.00 77.38 76 LYS A CA 1
ATOM 562 C C . LYS A 1 76 ? 22.154 5.932 -32.866 1.00 77.38 76 LYS A C 1
ATOM 564 O O . LYS A 1 76 ? 22.725 5.251 -33.712 1.00 77.38 76 LYS A O 1
ATOM 569 N N . GLN A 1 77 ? 20.921 6.418 -33.028 1.00 79.44 77 GLN A N 1
ATOM 570 C CA . GLN A 1 77 ? 20.133 6.194 -34.241 1.00 79.44 77 GLN A CA 1
ATOM 571 C C . GLN A 1 77 ? 20.836 6.777 -35.471 1.00 79.44 77 GLN A C 1
ATOM 573 O O . GLN A 1 77 ? 20.980 6.078 -36.465 1.00 79.44 77 GLN A O 1
ATOM 578 N N . GLY A 1 78 ? 21.368 8.000 -35.377 1.00 77.25 78 GLY A N 1
ATOM 579 C CA . GLY A 1 78 ? 22.127 8.603 -36.473 1.00 77.25 78 GLY A CA 1
ATOM 580 C C . GLY A 1 78 ? 23.371 7.796 -36.863 1.00 77.25 78 GLY A C 1
ATOM 581 O O . GLY A 1 78 ? 23.666 7.657 -38.047 1.00 77.25 78 GLY A O 1
ATOM 582 N N . ILE A 1 79 ? 24.084 7.212 -35.891 1.00 75.50 79 ILE A N 1
ATOM 583 C CA . ILE A 1 79 ? 25.220 6.320 -36.178 1.00 75.50 79 ILE A CA 1
ATOM 584 C C . ILE A 1 79 ? 24.747 5.013 -36.835 1.00 75.50 79 ILE A C 1
ATOM 586 O O . ILE A 1 79 ? 25.389 4.546 -37.775 1.00 75.50 79 ILE A O 1
ATOM 590 N N . ASP A 1 80 ? 23.637 4.429 -36.374 1.00 79.75 80 ASP A N 1
ATOM 591 C CA . ASP A 1 80 ? 23.058 3.222 -36.979 1.00 79.75 80 ASP A CA 1
ATOM 592 C C . ASP A 1 80 ? 22.631 3.467 -38.435 1.00 79.75 80 ASP A C 1
ATOM 594 O O . ASP A 1 80 ? 22.936 2.642 -39.298 1.00 79.75 80 ASP A O 1
ATOM 598 N N . ASP A 1 81 ? 22.015 4.615 -38.724 1.00 83.81 81 ASP A N 1
ATOM 599 C CA . ASP A 1 81 ? 21.611 5.011 -40.078 1.00 83.81 81 ASP A CA 1
ATOM 600 C C . ASP A 1 81 ? 22.831 5.178 -41.003 1.00 83.81 81 ASP A C 1
ATOM 602 O O . ASP A 1 81 ? 22.833 4.682 -42.131 1.00 83.81 81 ASP A O 1
ATOM 606 N N . ILE A 1 82 ? 23.906 5.815 -40.514 1.00 81.69 82 ILE A N 1
ATOM 607 C CA . ILE A 1 82 ? 25.169 5.963 -41.258 1.00 81.69 82 ILE A CA 1
ATOM 608 C C . ILE A 1 82 ? 25.796 4.593 -41.549 1.00 81.69 82 ILE A C 1
ATOM 610 O O . ILE A 1 82 ? 26.214 4.330 -42.677 1.00 81.69 82 ILE A O 1
ATOM 614 N N . LEU A 1 83 ? 25.860 3.705 -40.551 1.00 77.81 83 LEU A N 1
ATOM 615 C CA . LEU A 1 83 ? 26.422 2.363 -40.722 1.00 77.81 83 LEU A CA 1
ATOM 616 C C . LEU A 1 83 ? 25.598 1.516 -41.698 1.00 77.81 83 LEU A C 1
ATOM 618 O O . LEU A 1 83 ? 26.184 0.773 -42.484 1.00 77.81 83 LEU A O 1
ATOM 622 N N . ALA A 1 84 ? 24.268 1.624 -41.657 1.00 81.88 84 ALA A N 1
ATOM 623 C CA . ALA A 1 84 ? 23.379 0.931 -42.582 1.00 81.88 84 ALA A CA 1
ATOM 624 C C . ALA A 1 84 ? 23.586 1.412 -44.024 1.00 81.88 84 ALA A C 1
ATOM 626 O O . ALA A 1 84 ? 23.748 0.582 -44.913 1.00 81.88 84 ALA A O 1
ATOM 627 N N . ALA A 1 85 ? 23.668 2.729 -44.242 1.00 77.56 85 ALA A N 1
ATOM 628 C CA . ALA A 1 85 ? 23.912 3.306 -45.564 1.00 77.56 85 ALA A CA 1
ATOM 629 C C . ALA A 1 85 ? 25.283 2.912 -46.140 1.00 77.56 85 ALA A C 1
ATOM 631 O O . ALA A 1 85 ? 25.399 2.638 -47.331 1.00 77.56 85 ALA A O 1
ATOM 632 N N . LEU A 1 86 ? 26.324 2.844 -45.303 1.00 73.62 86 LEU A N 1
ATOM 633 C CA . LEU A 1 86 ? 27.661 2.418 -45.730 1.00 73.62 86 LEU A CA 1
ATOM 634 C C . LEU A 1 86 ? 27.723 0.923 -46.087 1.00 73.62 86 LEU A C 1
ATOM 636 O O . LEU A 1 86 ? 28.492 0.542 -46.963 1.00 73.62 86 LEU A O 1
ATOM 640 N N . LYS A 1 87 ? 26.936 0.073 -45.416 1.00 75.44 87 LYS A N 1
ATOM 641 C CA . LYS A 1 87 ? 26.926 -1.389 -45.618 1.00 75.44 87 LYS A CA 1
ATOM 642 C C . LYS A 1 87 ? 25.864 -1.859 -46.629 1.00 75.44 87 LYS A C 1
ATOM 644 O O . LYS A 1 87 ? 25.664 -3.063 -46.767 1.00 75.44 87 LYS A O 1
ATOM 649 N N . ASP A 1 88 ? 25.173 -0.949 -47.314 1.00 76.69 88 ASP A N 1
ATOM 650 C CA . ASP A 1 88 ? 24.107 -1.298 -48.257 1.00 76.69 88 ASP A CA 1
ATOM 651 C C . ASP A 1 88 ? 24.668 -1.794 -49.604 1.00 76.69 88 ASP A C 1
ATOM 653 O O . ASP A 1 88 ? 25.053 -1.021 -50.481 1.00 76.69 88 ASP A O 1
ATOM 657 N N . GLU A 1 89 ? 24.689 -3.118 -49.776 1.00 70.69 89 GLU A N 1
ATOM 658 C CA . GLU A 1 89 ? 25.143 -3.803 -50.997 1.00 70.69 89 GLU A CA 1
ATOM 659 C C . GLU A 1 89 ? 24.126 -3.742 -52.154 1.00 70.69 89 GLU A C 1
ATOM 661 O O . GLU A 1 89 ? 24.415 -4.202 -53.260 1.00 70.69 89 GLU A O 1
ATOM 666 N N . THR A 1 90 ? 22.925 -3.201 -51.922 1.00 75.81 90 THR A N 1
ATOM 667 C CA . THR A 1 90 ? 21.856 -3.125 -52.935 1.00 75.81 90 THR A CA 1
ATOM 668 C C . THR A 1 90 ? 21.915 -1.854 -53.783 1.00 75.81 90 THR A C 1
ATOM 670 O O . THR A 1 90 ? 21.210 -1.736 -54.791 1.00 75.81 90 THR A O 1
ATOM 673 N N . LEU A 1 91 ? 22.779 -0.909 -53.409 1.00 67.75 91 LEU A N 1
ATOM 674 C CA . LEU A 1 91 ? 22.982 0.349 -54.110 1.00 67.75 91 LEU A CA 1
ATOM 675 C C . LEU A 1 91 ? 23.686 0.135 -55.465 1.00 67.75 91 LEU A C 1
ATOM 677 O O . LEU A 1 91 ? 24.687 -0.568 -55.580 1.00 67.75 91 LEU A O 1
ATOM 681 N N . GLY A 1 92 ? 23.156 0.762 -56.521 1.00 69.69 92 GLY A N 1
ATOM 682 C CA . GLY A 1 92 ? 23.681 0.629 -57.886 1.00 69.69 92 GLY A CA 1
ATOM 683 C C . GLY A 1 92 ? 25.103 1.179 -58.059 1.00 69.69 92 GLY A C 1
ATOM 684 O O . GLY A 1 92 ? 25.552 2.044 -57.311 1.00 69.69 92 GLY A O 1
ATOM 685 N N . ASP A 1 93 ? 25.811 0.711 -59.086 1.00 77.88 93 ASP A N 1
ATOM 686 C CA . ASP A 1 93 ? 27.215 1.055 -59.319 1.00 77.88 93 ASP A CA 1
ATOM 687 C C . ASP A 1 93 ? 27.389 2.496 -59.844 1.00 77.88 93 ASP A C 1
ATOM 689 O O . ASP A 1 93 ? 27.341 2.761 -61.048 1.00 77.88 93 ASP A O 1
ATOM 693 N N . ASN A 1 94 ? 27.555 3.448 -58.924 1.00 79.06 94 ASN A N 1
ATOM 694 C CA . ASN A 1 94 ? 27.749 4.869 -59.206 1.00 79.06 94 ASN A CA 1
ATOM 695 C C . ASN A 1 94 ? 29.010 5.412 -58.489 1.00 79.06 94 ASN A C 1
ATOM 697 O O . ASN A 1 94 ? 29.566 4.740 -57.616 1.00 79.06 94 ASN A O 1
ATOM 701 N N . PRO A 1 95 ? 29.500 6.617 -58.842 1.00 72.62 95 PRO A N 1
ATOM 702 C CA . PRO A 1 95 ? 30.731 7.165 -58.266 1.00 72.62 95 PRO A CA 1
ATOM 703 C C . PRO A 1 95 ? 30.716 7.313 -56.736 1.00 72.62 95 PRO A C 1
ATOM 705 O O . PRO A 1 95 ? 31.748 7.105 -56.104 1.00 72.62 95 PRO A O 1
ATOM 708 N N . GLU A 1 96 ? 29.566 7.638 -56.142 1.00 71.88 96 GLU A N 1
ATOM 709 C CA . GLU A 1 96 ? 29.405 7.836 -54.694 1.00 71.88 96 GLU A CA 1
ATOM 710 C C . GLU A 1 96 ? 29.488 6.501 -53.938 1.00 71.88 96 GLU A C 1
ATOM 712 O O . GLU A 1 96 ? 30.226 6.382 -52.961 1.00 71.88 96 GLU A O 1
ATOM 717 N N . ASN A 1 97 ? 28.836 5.459 -54.457 1.00 73.62 97 ASN A N 1
ATOM 718 C CA . ASN A 1 97 ? 28.846 4.116 -53.875 1.00 73.62 97 ASN A CA 1
ATOM 719 C C . ASN A 1 97 ? 30.208 3.431 -54.044 1.00 73.62 97 ASN A C 1
ATOM 721 O O . ASN A 1 97 ? 30.695 2.771 -53.127 1.00 73.62 97 ASN A O 1
ATOM 725 N N . ARG A 1 98 ? 30.886 3.652 -55.181 1.00 72.06 98 ARG A N 1
ATOM 726 C CA . ARG A 1 98 ? 32.278 3.208 -55.385 1.00 72.06 98 ARG A CA 1
ATOM 727 C C . ARG A 1 98 ? 33.233 3.863 -54.393 1.00 72.06 98 ARG A C 1
ATOM 729 O O . ARG A 1 98 ? 34.141 3.204 -53.893 1.00 72.06 98 ARG A O 1
ATOM 736 N N . TYR A 1 99 ? 33.036 5.149 -54.112 1.00 67.94 99 TYR A N 1
ATOM 737 C CA . TYR A 1 99 ? 33.840 5.881 -53.139 1.00 67.94 99 TYR A CA 1
ATOM 738 C C . TYR A 1 99 ? 33.587 5.389 -51.706 1.00 67.94 99 TYR A C 1
ATOM 740 O O . TYR A 1 99 ? 34.543 5.167 -50.965 1.00 67.94 99 TYR A O 1
ATOM 748 N N . ALA A 1 100 ? 32.331 5.116 -51.337 1.00 68.06 100 ALA A N 1
ATOM 749 C CA . ALA A 1 100 ? 31.989 4.502 -50.053 1.00 68.06 100 ALA A CA 1
ATOM 750 C C . ALA A 1 100 ? 32.621 3.105 -49.890 1.00 68.06 100 ALA A C 1
ATOM 752 O O . ALA A 1 100 ? 33.280 2.840 -48.884 1.00 68.06 100 ALA A O 1
ATOM 753 N N . ALA A 1 101 ? 32.522 2.245 -50.910 1.00 69.12 101 ALA A N 1
ATOM 754 C CA . ALA A 1 101 ? 33.160 0.927 -50.922 1.00 69.12 101 ALA A CA 1
ATOM 755 C C . ALA A 1 101 ? 34.696 1.015 -50.836 1.00 69.12 101 ALA A C 1
ATOM 757 O O . ALA A 1 101 ? 35.329 0.228 -50.130 1.00 69.12 101 ALA A O 1
ATOM 758 N N . TYR A 1 102 ? 35.302 2.002 -51.505 1.00 71.19 102 TYR A N 1
ATOM 759 C CA . TYR A 1 102 ? 36.736 2.276 -51.412 1.00 71.19 102 TYR A CA 1
ATOM 760 C C . TYR A 1 102 ? 37.150 2.680 -49.992 1.00 71.19 102 TYR A C 1
ATOM 762 O O . TYR A 1 102 ? 38.155 2.174 -49.492 1.00 71.19 102 TYR A O 1
ATOM 770 N N . ILE A 1 103 ? 36.382 3.547 -49.325 1.00 67.25 103 ILE A N 1
ATOM 771 C CA . ILE A 1 103 ? 36.642 3.930 -47.932 1.00 67.25 103 ILE A CA 1
ATOM 772 C C . ILE A 1 103 ? 36.534 2.711 -47.014 1.00 67.25 103 ILE A C 1
ATOM 774 O O . ILE A 1 103 ? 37.427 2.492 -46.209 1.00 67.25 103 ILE A O 1
ATOM 778 N N . ILE A 1 104 ? 35.509 1.873 -47.156 1.00 71.00 104 ILE A N 1
ATOM 779 C CA . ILE A 1 104 ? 35.342 0.683 -46.304 1.00 71.00 104 ILE A CA 1
ATOM 780 C C . ILE A 1 104 ? 36.498 -0.309 -46.489 1.00 71.00 104 ILE A C 1
ATOM 782 O O . ILE A 1 104 ? 36.998 -0.865 -45.513 1.00 71.00 104 ILE A O 1
ATOM 786 N N . ALA A 1 105 ? 36.946 -0.512 -47.731 1.00 73.75 105 ALA A N 1
ATOM 787 C CA . ALA A 1 105 ? 38.022 -1.447 -48.044 1.00 73.75 105 ALA A CA 1
ATOM 788 C C . ALA A 1 105 ? 39.410 -0.952 -47.603 1.00 73.75 105 ALA A C 1
ATOM 790 O O . ALA A 1 105 ? 40.256 -1.766 -47.238 1.00 73.75 105 ALA A O 1
ATOM 791 N N . ASN A 1 106 ? 39.655 0.363 -47.650 1.00 69.12 106 ASN A N 1
ATOM 792 C CA . ASN A 1 106 ? 40.984 0.943 -47.411 1.00 69.12 106 ASN A CA 1
ATOM 793 C C . ASN A 1 106 ? 41.120 1.672 -46.067 1.00 69.12 106 ASN A C 1
ATOM 795 O O . ASN A 1 106 ? 42.246 1.916 -45.641 1.00 69.12 106 ASN A O 1
ATOM 799 N N . HIS A 1 107 ? 40.005 1.988 -45.405 1.00 66.88 107 HIS A N 1
ATOM 800 C CA . HIS A 1 107 ? 39.944 2.685 -44.117 1.00 66.88 107 HIS A CA 1
ATOM 801 C C . HIS A 1 107 ? 39.040 1.965 -43.094 1.00 66.88 107 HIS A C 1
ATOM 803 O O . HIS A 1 107 ? 38.083 2.555 -42.573 1.00 66.88 107 HIS A O 1
ATOM 809 N N . PRO A 1 108 ? 39.310 0.685 -42.772 1.00 72.19 108 PRO A N 1
ATOM 810 C CA . PRO A 1 108 ? 38.526 -0.069 -41.791 1.00 72.19 108 PRO A CA 1
ATOM 811 C C . PRO A 1 108 ? 38.549 0.560 -40.386 1.00 72.19 108 PRO A C 1
ATOM 813 O O . PRO A 1 108 ? 37.625 0.352 -39.597 1.00 72.19 108 PRO A O 1
ATOM 816 N N . GLU A 1 109 ? 39.575 1.355 -40.068 1.00 69.50 109 GLU A N 1
ATOM 817 C CA . GLU A 1 109 ? 39.682 2.117 -38.825 1.00 69.50 109 GLU A CA 1
ATOM 818 C C . GLU A 1 109 ? 38.525 3.100 -38.631 1.00 69.50 109 GLU A C 1
ATOM 820 O O . GLU A 1 109 ? 38.027 3.211 -37.518 1.00 69.50 109 GLU A O 1
ATOM 825 N N . LEU A 1 110 ? 38.026 3.738 -39.695 1.00 68.50 110 LEU A N 1
ATOM 826 C CA . LEU A 1 110 ? 36.940 4.717 -39.586 1.00 68.50 110 LEU A CA 1
ATOM 827 C C . LEU A 1 110 ? 35.619 4.055 -39.175 1.00 68.50 110 LEU A C 1
ATOM 829 O O . LEU A 1 110 ? 34.882 4.595 -38.352 1.00 68.50 110 LEU A O 1
ATOM 833 N N . ILE A 1 111 ? 35.337 2.860 -39.704 1.00 67.19 111 ILE A N 1
ATOM 834 C CA . ILE A 1 111 ? 34.159 2.063 -39.327 1.00 67.19 111 ILE A CA 1
ATOM 835 C C . ILE A 1 111 ? 34.283 1.582 -37.879 1.00 67.19 111 ILE A C 1
ATOM 837 O O . ILE A 1 111 ? 33.326 1.676 -37.111 1.00 67.19 111 ILE A O 1
ATOM 841 N N . ARG A 1 112 ? 35.472 1.110 -37.486 1.00 73.44 112 ARG A N 1
ATOM 842 C CA . ARG A 1 112 ? 35.743 0.686 -36.109 1.00 73.44 112 ARG A CA 1
ATOM 843 C C . ARG A 1 112 ? 35.581 1.844 -35.123 1.00 73.44 112 ARG A C 1
ATOM 845 O O . ARG A 1 112 ? 34.973 1.659 -34.074 1.00 73.44 112 ARG A O 1
ATOM 852 N N . ASP A 1 113 ? 36.088 3.026 -35.457 1.00 70.31 113 ASP A N 1
ATOM 853 C CA . ASP A 1 113 ? 36.005 4.211 -34.604 1.00 70.31 113 ASP A CA 1
ATOM 854 C C . ASP A 1 113 ? 34.545 4.697 -34.471 1.00 70.31 113 ASP A C 1
ATOM 856 O O . ASP A 1 113 ? 34.124 5.087 -33.382 1.00 70.31 113 ASP A O 1
ATOM 860 N N . LEU A 1 114 ? 33.727 4.579 -35.528 1.00 69.81 114 LEU A N 1
ATOM 861 C CA . LEU A 1 114 ? 32.270 4.801 -35.487 1.00 69.81 114 LEU A CA 1
ATOM 862 C C . LEU A 1 114 ? 31.539 3.795 -34.574 1.00 69.81 114 LEU A C 1
ATOM 864 O O . LEU A 1 114 ? 30.685 4.183 -33.772 1.00 69.81 114 LEU A O 1
ATOM 868 N N . GLU A 1 115 ? 31.881 2.507 -34.649 1.00 74.94 115 GLU A N 1
ATOM 869 C CA . GLU A 1 115 ? 31.318 1.464 -33.775 1.00 74.94 115 GLU A CA 1
ATOM 870 C C . GLU A 1 115 ? 31.767 1.633 -32.307 1.00 74.94 115 GLU A C 1
ATOM 872 O O . GLU A 1 115 ? 30.989 1.418 -31.367 1.00 74.94 115 GLU A O 1
ATOM 877 N N . GLN A 1 116 ? 32.998 2.098 -32.087 1.00 73.31 116 GLN A N 1
ATOM 878 C CA . GLN A 1 116 ? 33.523 2.418 -30.762 1.00 73.31 116 GLN A CA 1
ATOM 879 C C . GLN A 1 116 ? 32.863 3.675 -30.179 1.00 73.31 116 GLN A C 1
ATOM 881 O O . GLN A 1 116 ? 32.542 3.704 -28.987 1.00 73.31 116 GLN A O 1
ATOM 886 N N . LEU A 1 117 ? 32.579 4.683 -31.009 1.00 68.88 117 LEU A N 1
ATOM 887 C CA . LEU A 1 117 ? 31.819 5.871 -30.623 1.00 68.88 117 LEU A CA 1
ATOM 888 C C . LEU A 1 117 ? 30.399 5.491 -30.172 1.00 68.88 117 LEU A C 1
ATOM 890 O O . LEU A 1 117 ? 29.963 5.916 -29.103 1.00 68.88 117 LEU A O 1
ATOM 894 N N . LYS A 1 118 ? 29.716 4.610 -30.915 1.00 68.31 118 LYS A N 1
ATOM 895 C CA . LYS A 1 118 ? 28.415 4.036 -30.525 1.00 68.31 118 LYS A CA 1
ATOM 896 C C . LYS A 1 118 ? 28.473 3.332 -29.164 1.00 68.31 118 LYS A C 1
ATOM 898 O O . LYS A 1 118 ? 27.599 3.547 -28.326 1.00 68.31 118 LYS A O 1
ATOM 903 N N . THR A 1 119 ? 29.501 2.518 -28.932 1.00 67.00 119 THR A N 1
ATOM 904 C CA . THR A 1 119 ? 29.701 1.802 -27.658 1.00 67.00 119 THR A CA 1
ATOM 905 C C . THR A 1 119 ? 29.952 2.775 -26.501 1.00 67.00 119 THR A C 1
ATOM 907 O O . THR A 1 119 ? 29.313 2.672 -25.460 1.00 67.00 119 THR A O 1
ATOM 910 N N . THR A 1 120 ? 30.782 3.798 -26.723 1.00 67.19 120 THR A N 1
ATOM 911 C CA . THR A 1 120 ? 31.080 4.851 -25.737 1.00 67.19 120 THR A CA 1
ATOM 912 C C . THR A 1 120 ? 29.821 5.621 -25.321 1.00 67.19 120 THR A C 1
ATOM 914 O O . THR A 1 120 ? 29.649 5.924 -24.142 1.00 67.19 120 THR A O 1
ATOM 917 N N . PHE A 1 121 ? 28.901 5.900 -26.254 1.00 64.62 121 PHE A N 1
ATOM 918 C CA . PHE A 1 121 ? 27.611 6.516 -25.923 1.00 64.62 121 PHE A CA 1
ATOM 919 C C . PHE A 1 121 ? 26.732 5.602 -25.057 1.00 64.62 121 PHE A C 1
ATOM 921 O O . PHE A 1 121 ? 26.140 6.074 -24.089 1.00 64.62 121 PHE A O 1
ATOM 928 N N . ILE A 1 122 ? 26.671 4.300 -25.357 1.00 64.88 122 ILE A N 1
ATOM 929 C CA . ILE A 1 122 ? 25.917 3.316 -24.559 1.00 64.88 122 ILE A CA 1
ATOM 930 C C . ILE A 1 122 ? 26.496 3.206 -23.141 1.00 64.88 122 ILE A C 1
ATOM 932 O O . ILE A 1 122 ? 25.749 3.230 -22.162 1.00 64.88 122 ILE A O 1
ATOM 936 N N . ASP A 1 123 ? 27.820 3.157 -23.017 1.00 69.25 123 ASP A N 1
ATOM 937 C CA . ASP A 1 123 ? 28.497 3.113 -21.722 1.00 69.25 123 ASP A CA 1
ATOM 938 C C . ASP A 1 123 ? 28.288 4.407 -20.926 1.00 69.25 123 ASP A C 1
ATOM 940 O O . ASP A 1 123 ? 28.069 4.344 -19.719 1.00 69.25 123 ASP A O 1
ATOM 944 N N . ALA A 1 124 ? 28.257 5.575 -21.576 1.00 63.38 124 ALA A N 1
ATOM 945 C CA . ALA A 1 124 ? 27.940 6.847 -20.923 1.00 63.38 124 ALA A CA 1
ATOM 946 C C . ALA A 1 124 ? 26.489 6.906 -20.401 1.00 63.38 124 ALA A C 1
ATOM 948 O O . ALA A 1 124 ? 26.255 7.417 -19.302 1.00 63.38 124 ALA A O 1
ATOM 949 N N . ILE A 1 125 ? 25.517 6.342 -21.131 1.00 61.72 125 ILE A N 1
ATOM 950 C CA . ILE A 1 125 ? 24.125 6.186 -20.657 1.00 61.72 125 ILE A CA 1
ATOM 951 C C . ILE A 1 125 ? 24.084 5.290 -19.411 1.00 61.72 125 ILE A C 1
ATOM 953 O O . ILE A 1 125 ? 23.426 5.616 -18.423 1.00 61.72 125 ILE A O 1
ATOM 957 N N . ASN A 1 126 ? 24.820 4.179 -19.427 1.00 63.72 126 ASN A N 1
ATOM 958 C CA . ASN A 1 126 ? 24.840 3.227 -18.318 1.00 63.72 126 ASN A CA 1
ATOM 959 C C . ASN A 1 126 ? 25.602 3.760 -17.089 1.00 63.72 126 ASN A C 1
ATOM 961 O O . ASN A 1 126 ? 25.168 3.543 -15.958 1.00 63.72 126 ASN A O 1
ATOM 965 N N . ALA A 1 127 ? 26.715 4.472 -17.294 1.00 58.75 127 ALA A N 1
ATOM 966 C CA . ALA A 1 127 ? 27.598 4.980 -16.242 1.00 58.75 127 ALA A CA 1
ATOM 967 C C . ALA A 1 127 ? 27.096 6.273 -15.578 1.00 58.75 127 ALA A C 1
ATOM 969 O O . ALA A 1 127 ? 27.412 6.525 -14.418 1.00 58.75 127 ALA A O 1
ATOM 970 N N . SER A 1 128 ? 26.292 7.081 -16.275 1.00 57.53 128 SER A N 1
ATOM 971 C CA . SER A 1 128 ? 25.693 8.313 -15.728 1.00 57.53 128 SER A CA 1
ATOM 972 C C . SER A 1 128 ? 24.602 8.066 -14.676 1.00 57.53 128 SER A C 1
ATOM 974 O O . SER A 1 128 ? 24.042 9.019 -14.138 1.00 57.53 128 SER A O 1
ATOM 976 N N . GLY A 1 129 ? 24.277 6.805 -14.367 1.00 50.53 129 GLY A N 1
ATOM 977 C CA . GLY A 1 129 ? 23.196 6.467 -13.441 1.00 50.53 129 GLY A CA 1
ATOM 978 C C . GLY A 1 129 ? 21.804 6.783 -13.998 1.00 50.53 129 GLY A C 1
ATOM 979 O O . GLY A 1 129 ? 20.827 6.734 -13.258 1.00 50.53 129 GLY A O 1
ATOM 980 N N . LEU A 1 130 ? 21.674 7.070 -15.298 1.00 50.06 130 LEU A N 1
ATOM 981 C CA . LEU A 1 130 ? 20.376 7.235 -15.964 1.00 50.06 130 LEU A CA 1
ATOM 982 C C . LEU A 1 130 ? 19.577 5.923 -15.999 1.00 50.06 130 LEU A C 1
ATOM 984 O O . LEU A 1 130 ? 18.354 5.950 -15.973 1.00 50.06 130 LEU A O 1
ATOM 988 N N . SER A 1 131 ? 20.264 4.780 -15.951 1.00 49.28 131 SER A N 1
ATOM 989 C CA . SER A 1 131 ? 19.679 3.463 -15.668 1.00 49.28 131 SER A CA 1
ATOM 990 C C . SER A 1 131 ? 19.213 3.288 -14.210 1.00 49.28 131 SER A C 1
ATOM 992 O O . SER A 1 131 ? 18.473 2.352 -13.925 1.00 49.28 131 SER A O 1
ATOM 994 N N . GLN A 1 132 ? 19.630 4.167 -13.284 1.00 47.38 132 GLN A N 1
ATOM 995 C CA . GLN A 1 132 ? 19.243 4.156 -11.862 1.00 47.38 132 GLN A CA 1
ATOM 996 C C . GLN A 1 132 ? 18.092 5.125 -11.540 1.00 47.38 132 GLN A C 1
ATOM 998 O O . GLN A 1 132 ? 17.410 4.954 -10.528 1.00 47.38 132 GLN A O 1
ATOM 1003 N N . TYR A 1 133 ? 17.840 6.127 -12.387 1.00 47.75 133 TYR A N 1
ATOM 1004 C CA . TYR A 1 133 ? 16.630 6.941 -12.319 1.00 47.75 133 TYR A CA 1
ATOM 1005 C C . TYR A 1 133 ? 15.473 6.139 -12.911 1.00 47.75 133 TYR A C 1
ATOM 1007 O O . TYR A 1 133 ? 15.313 6.115 -14.126 1.00 47.75 133 TYR A O 1
ATOM 1015 N N . VAL A 1 134 ? 14.712 5.475 -12.029 1.00 49.47 134 VAL A N 1
ATOM 1016 C CA . VAL A 1 134 ? 13.375 4.880 -12.235 1.00 49.47 134 VAL A CA 1
ATOM 1017 C C . VAL A 1 134 ? 12.829 5.235 -13.622 1.00 49.47 134 VAL A C 1
ATOM 1019 O O . VAL A 1 134 ? 12.331 6.348 -13.829 1.00 49.47 134 VAL A O 1
ATOM 1022 N N . LEU A 1 135 ? 12.973 4.317 -14.587 1.00 52.28 135 LEU A N 1
ATOM 1023 C CA . LEU A 1 135 ? 12.464 4.528 -15.943 1.00 52.28 135 LEU A CA 1
ATOM 1024 C C . LEU A 1 135 ? 10.969 4.859 -15.825 1.00 52.28 135 LEU A C 1
ATOM 1026 O O . LEU A 1 135 ? 10.317 4.441 -14.870 1.00 52.28 135 LEU A O 1
ATOM 1030 N N . LYS A 1 136 ? 10.369 5.594 -16.770 1.00 52.38 136 LYS A N 1
ATOM 1031 C CA . LYS A 1 136 ? 8.918 5.893 -16.731 1.00 52.38 136 LYS A CA 1
ATOM 1032 C C . LYS A 1 136 ? 8.074 4.636 -16.424 1.00 52.38 136 LYS A C 1
ATOM 1034 O O . LYS A 1 136 ? 7.097 4.719 -15.685 1.00 52.38 136 LYS A O 1
ATOM 1039 N N . ASN A 1 137 ? 8.527 3.482 -16.911 1.00 50.34 137 ASN A N 1
ATOM 1040 C CA . ASN A 1 137 ? 7.965 2.159 -16.645 1.00 50.34 137 ASN A CA 1
ATOM 1041 C C . ASN A 1 137 ? 8.007 1.754 -15.159 1.00 50.34 137 ASN A C 1
ATOM 1043 O O . ASN A 1 137 ? 7.036 1.196 -14.659 1.00 50.34 137 ASN A O 1
ATOM 1047 N N . ASP A 1 138 ? 9.079 2.070 -14.436 1.00 56.78 138 ASP A N 1
ATOM 1048 C CA . ASP A 1 138 ? 9.233 1.776 -13.009 1.00 56.78 138 ASP A CA 1
ATOM 104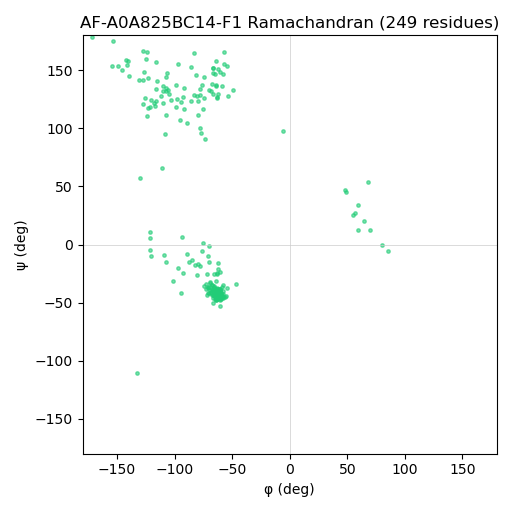9 C C . ASP A 1 138 ? 8.369 2.711 -12.146 1.00 56.78 138 ASP A C 1
ATOM 1051 O O . ASP A 1 138 ? 7.791 2.282 -11.148 1.00 56.78 138 ASP A O 1
ATOM 1055 N N . LEU A 1 139 ? 8.214 3.982 -12.543 1.00 56.72 139 LEU A N 1
ATOM 1056 C CA . LEU A 1 139 ? 7.335 4.933 -11.850 1.00 56.72 139 LEU A CA 1
ATOM 1057 C C . LEU A 1 139 ? 5.860 4.583 -12.071 1.00 56.72 139 LEU A C 1
ATOM 1059 O O . LEU A 1 139 ? 5.061 4.657 -11.136 1.00 56.72 139 LEU A O 1
ATOM 1063 N N . ASP A 1 140 ? 5.500 4.208 -13.298 1.00 66.19 140 ASP A N 1
ATOM 1064 C CA . ASP A 1 140 ? 4.159 3.737 -13.633 1.00 66.19 140 ASP A CA 1
ATOM 1065 C C . ASP A 1 140 ? 3.862 2.420 -12.896 1.00 66.19 140 ASP A C 1
ATOM 1067 O O . ASP A 1 140 ? 2.816 2.313 -12.256 1.00 66.19 140 ASP A O 1
ATOM 1071 N N . SER A 1 141 ? 4.826 1.493 -12.838 1.00 66.94 141 SER A N 1
ATOM 1072 C CA . SER A 1 141 ? 4.749 0.270 -12.028 1.00 66.94 141 SER A CA 1
ATOM 1073 C C . SER A 1 141 ? 4.578 0.571 -10.534 1.00 66.94 141 SER A C 1
ATOM 1075 O O . SER A 1 141 ? 3.731 -0.024 -9.867 1.00 66.94 141 SER A O 1
ATOM 1077 N N . TYR A 1 142 ? 5.313 1.535 -9.973 1.00 60.56 142 TYR A N 1
ATOM 1078 C CA . TYR A 1 142 ? 5.170 1.914 -8.564 1.00 60.56 142 TYR A CA 1
ATOM 1079 C C . TYR A 1 142 ? 3.797 2.537 -8.264 1.00 60.56 142 TYR A C 1
ATOM 1081 O O . TYR A 1 142 ? 3.155 2.191 -7.270 1.00 60.56 142 TYR A O 1
ATOM 1089 N N . LYS A 1 143 ? 3.311 3.428 -9.139 1.00 66.25 143 LYS A N 1
ATOM 1090 C CA . LYS A 1 143 ? 1.974 4.035 -9.027 1.00 66.25 143 LYS A CA 1
ATOM 1091 C C . LYS A 1 143 ? 0.865 3.000 -9.157 1.00 66.25 143 LYS A C 1
ATOM 1093 O O . LYS A 1 143 ? -0.117 3.076 -8.417 1.00 66.25 143 LYS A O 1
ATOM 1098 N N . GLU A 1 144 ? 1.012 2.049 -10.071 1.00 70.38 144 GLU A N 1
ATOM 1099 C CA . GLU A 1 144 ? 0.082 0.940 -10.247 1.00 70.38 144 GLU A CA 1
ATOM 1100 C C . GLU A 1 144 ? 0.066 0.048 -9.003 1.00 70.38 144 GLU A C 1
ATOM 1102 O O . GLU A 1 144 ? -1.001 -0.192 -8.446 1.00 70.38 144 GLU A O 1
ATOM 1107 N N . ASN A 1 145 ? 1.233 -0.336 -8.480 1.00 65.56 145 ASN A N 1
ATOM 1108 C CA . ASN A 1 145 ? 1.349 -1.100 -7.239 1.00 65.56 145 ASN A CA 1
ATOM 1109 C C . ASN A 1 145 ? 0.700 -0.384 -6.044 1.00 65.56 145 ASN A C 1
ATOM 1111 O O . ASN A 1 145 ? -0.060 -0.997 -5.292 1.00 65.56 145 ASN A O 1
ATOM 1115 N N . LEU A 1 146 ? 0.949 0.918 -5.870 1.00 69.25 146 LEU A N 1
ATOM 1116 C CA . LEU A 1 146 ? 0.330 1.712 -4.805 1.00 69.25 146 LEU A CA 1
ATOM 1117 C C . LEU A 1 146 ? -1.191 1.825 -4.991 1.00 69.25 146 LEU A C 1
ATOM 1119 O O . LEU A 1 146 ? -1.948 1.658 -4.034 1.00 69.25 146 LEU A O 1
ATOM 1123 N N . SER A 1 147 ? -1.646 2.058 -6.224 1.00 65.12 147 SER A N 1
ATOM 1124 C CA . SER A 1 147 ? -3.072 2.118 -6.562 1.00 65.12 147 SER A CA 1
ATOM 1125 C C . SER A 1 147 ? -3.764 0.782 -6.310 1.00 65.12 147 SER A C 1
ATOM 1127 O O . SER A 1 147 ? -4.863 0.760 -5.763 1.00 65.12 147 SER A O 1
ATOM 1129 N N . ASN A 1 148 ? -3.121 -0.333 -6.655 1.00 64.94 148 ASN A N 1
ATOM 1130 C CA . ASN A 1 148 ? -3.631 -1.677 -6.408 1.00 64.94 148 ASN A CA 1
ATOM 1131 C C . ASN A 1 148 ? -3.721 -1.952 -4.903 1.00 64.94 148 ASN A C 1
ATOM 1133 O O . ASN A 1 148 ? -4.777 -2.365 -4.430 1.00 64.94 148 ASN A O 1
ATOM 1137 N N . LYS A 1 149 ? -2.691 -1.601 -4.120 1.00 64.56 149 LYS A N 1
ATOM 1138 C CA . LYS A 1 149 ? -2.727 -1.702 -2.648 1.00 64.56 149 LYS A CA 1
ATOM 1139 C C . LYS A 1 149 ? -3.868 -0.894 -2.022 1.00 64.56 149 LYS A C 1
ATOM 1141 O O . LYS A 1 149 ? -4.547 -1.392 -1.128 1.00 64.56 149 LYS A O 1
ATOM 1146 N N . LEU A 1 150 ? -4.109 0.328 -2.498 1.00 64.00 150 LEU A N 1
ATOM 1147 C CA . LEU A 1 150 ? -5.211 1.165 -2.012 1.00 64.00 150 LEU A CA 1
ATOM 1148 C C . LEU A 1 150 ? -6.588 0.616 -2.423 1.00 64.00 150 LEU A C 1
ATOM 1150 O O . LEU A 1 150 ? -7.512 0.628 -1.610 1.00 64.00 150 LEU A O 1
ATOM 1154 N N . LYS A 1 151 ? -6.723 0.095 -3.650 1.00 66.75 151 LYS A N 1
ATOM 1155 C CA . LYS A 1 151 ? -7.972 -0.498 -4.162 1.00 66.75 151 LYS A CA 1
ATOM 1156 C C . LYS A 1 151 ? -8.377 -1.772 -3.425 1.00 66.75 151 LYS A C 1
ATOM 1158 O O . LYS A 1 151 ? -9.563 -1.981 -3.197 1.00 66.75 151 LYS A O 1
ATOM 1163 N N . ILE A 1 152 ? -7.426 -2.604 -3.000 1.00 72.69 152 ILE A N 1
ATOM 1164 C CA . ILE A 1 152 ? -7.727 -3.842 -2.260 1.00 72.69 152 ILE A CA 1
ATOM 1165 C C . ILE A 1 152 ? -8.594 -3.565 -1.018 1.00 72.69 152 ILE A C 1
ATOM 1167 O O . ILE A 1 152 ? -9.512 -4.327 -0.719 1.00 72.69 152 ILE A O 1
ATOM 1171 N N . ASN A 1 153 ? -8.368 -2.449 -0.320 1.00 67.69 153 ASN A N 1
ATOM 1172 C CA . ASN A 1 153 ? -9.124 -2.115 0.890 1.00 67.69 153 ASN A CA 1
ATOM 1173 C C . ASN A 1 153 ? -10.530 -1.556 0.617 1.00 67.69 153 ASN A C 1
ATOM 1175 O O . ASN A 1 153 ? -11.368 -1.580 1.516 1.00 67.69 153 ASN A O 1
ATOM 1179 N N . SER A 1 154 ? -10.804 -1.069 -0.596 1.00 68.19 154 SER A N 1
ATOM 1180 C CA . SER A 1 154 ? -12.095 -0.481 -0.986 1.00 68.19 154 SER A CA 1
ATOM 1181 C C . SER A 1 154 ? -12.907 -1.351 -1.952 1.00 68.19 154 SER A C 1
ATOM 1183 O O . SER A 1 154 ? -14.082 -1.070 -2.189 1.00 68.19 154 SER A O 1
ATOM 1185 N N . ASN A 1 155 ? -12.319 -2.425 -2.482 1.00 78.75 155 ASN A N 1
ATOM 1186 C CA . ASN A 1 155 ? -12.971 -3.306 -3.440 1.00 78.75 155 ASN A CA 1
ATOM 1187 C C . ASN A 1 155 ? -13.961 -4.277 -2.783 1.00 78.75 155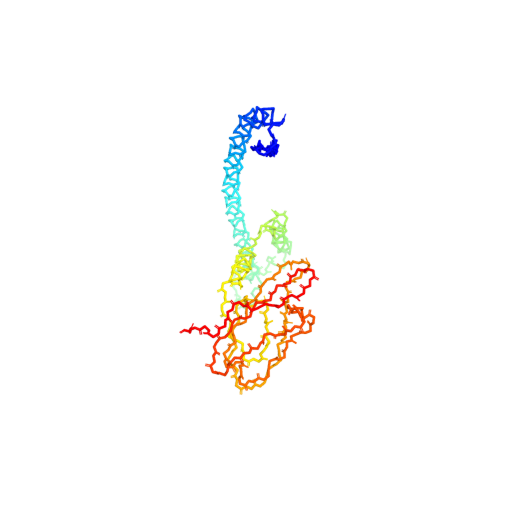 ASN A C 1
ATOM 1189 O O . ASN A 1 155 ? -13.626 -5.045 -1.874 1.00 78.75 155 ASN A O 1
ATOM 1193 N N . LYS A 1 156 ? -15.173 -4.287 -3.349 1.00 87.19 156 LYS A N 1
ATOM 1194 C CA . LYS A 1 156 ? -16.207 -5.303 -3.150 1.00 87.19 156 LYS A CA 1
ATOM 1195 C C . LYS A 1 156 ? -16.065 -6.373 -4.233 1.00 87.19 156 LYS A C 1
ATOM 1197 O O . LYS A 1 156 ? -16.256 -6.079 -5.410 1.00 87.19 156 LYS A O 1
ATOM 1202 N N . ILE A 1 157 ? -15.760 -7.603 -3.841 1.00 93.06 157 ILE A N 1
ATOM 1203 C CA . ILE A 1 157 ? -15.559 -8.742 -4.745 1.00 93.06 157 ILE A CA 1
ATOM 1204 C C . ILE A 1 157 ? -16.748 -9.689 -4.633 1.00 93.06 157 ILE A C 1
ATOM 1206 O O . ILE A 1 157 ? -17.171 -10.014 -3.532 1.00 93.06 157 ILE A O 1
ATOM 1210 N N . THR A 1 158 ? -17.289 -10.158 -5.753 1.00 92.88 158 THR A N 1
ATOM 1211 C CA . THR A 1 158 ? -18.265 -11.259 -5.737 1.00 92.88 158 THR A CA 1
ATOM 1212 C C . THR A 1 158 ? -17.504 -12.560 -5.958 1.00 92.88 158 THR A C 1
ATOM 1214 O O . THR A 1 158 ? -16.780 -12.667 -6.942 1.00 92.88 158 THR A O 1
ATOM 1217 N N . SER A 1 159 ? -17.617 -13.516 -5.037 1.00 88.31 159 SER A N 1
ATOM 1218 C CA . SER A 1 159 ? -16.984 -14.834 -5.158 1.00 88.31 159 SER A CA 1
ATOM 1219 C C . SER A 1 159 ? -18.054 -15.896 -5.379 1.00 88.31 159 SER A C 1
ATOM 1221 O O . SER A 1 159 ? -19.064 -15.929 -4.676 1.00 88.31 159 SER A O 1
ATOM 1223 N N . GLU A 1 160 ? -17.832 -16.756 -6.371 1.00 81.44 160 GLU A N 1
ATOM 1224 C CA . GLU A 1 160 ? -18.802 -17.775 -6.790 1.00 81.44 160 GLU A CA 1
ATOM 1225 C C . GLU A 1 160 ? -18.576 -19.124 -6.090 1.00 81.44 160 GLU A C 1
ATOM 1227 O O . GLU A 1 160 ? -19.521 -19.883 -5.898 1.00 81.44 160 GLU A O 1
ATOM 1232 N N . ASN A 1 161 ? -17.347 -19.399 -5.631 1.00 86.06 161 ASN A N 1
ATOM 1233 C CA . ASN A 1 161 ? -16.934 -20.748 -5.216 1.00 86.06 161 ASN A CA 1
ATOM 1234 C C . ASN A 1 161 ? -16.449 -20.837 -3.760 1.00 86.06 161 ASN A C 1
ATOM 1236 O O . ASN A 1 161 ? -15.853 -21.839 -3.372 1.00 86.06 161 ASN A O 1
ATOM 1240 N N . GLY A 1 162 ? -16.633 -19.789 -2.953 1.00 89.12 162 GLY A N 1
ATOM 1241 C CA . GLY A 1 162 ? -16.125 -19.771 -1.575 1.00 89.12 162 GLY A CA 1
ATOM 1242 C C . GLY A 1 162 ? -14.637 -19.445 -1.438 1.00 89.12 162 GLY A C 1
ATOM 1243 O O . GLY A 1 162 ? -14.134 -19.364 -0.320 1.00 89.12 162 GLY A O 1
ATOM 1244 N N . VAL A 1 163 ? -13.933 -19.217 -2.550 1.00 94.94 163 VAL A N 1
ATOM 1245 C CA . VAL A 1 163 ? -12.527 -18.798 -2.542 1.00 94.94 163 VAL A CA 1
ATOM 1246 C C . VAL A 1 163 ? -12.449 -17.301 -2.253 1.00 94.94 163 VAL A C 1
ATOM 1248 O O . VAL A 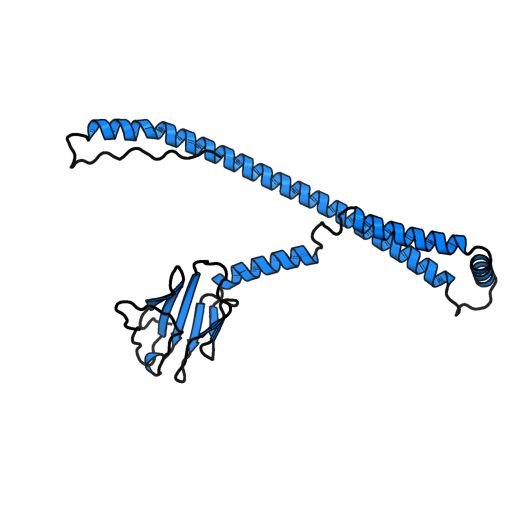1 163 ? -13.044 -16.485 -2.961 1.00 94.94 163 VAL A O 1
ATOM 1251 N N . ILE A 1 164 ? -11.717 -16.952 -1.203 1.00 94.94 164 ILE A N 1
ATOM 1252 C CA . ILE A 1 164 ? -11.495 -15.595 -0.715 1.00 94.94 164 ILE A CA 1
ATOM 1253 C C . ILE A 1 164 ? -10.047 -15.209 -1.034 1.00 94.94 164 ILE A C 1
ATOM 1255 O O . ILE A 1 164 ? -9.118 -15.548 -0.299 1.00 94.94 164 ILE A O 1
ATOM 1259 N N . ASP A 1 165 ? -9.850 -14.524 -2.159 1.00 92.38 165 ASP A N 1
ATOM 1260 C CA . ASP A 1 165 ? -8.532 -14.050 -2.588 1.00 92.38 165 ASP A CA 1
ATOM 1261 C C . ASP A 1 165 ? -8.244 -12.654 -2.028 1.00 92.38 165 ASP A C 1
ATOM 1263 O O . ASP A 1 165 ? -8.765 -11.641 -2.509 1.00 92.38 165 ASP A O 1
ATOM 1267 N N . LEU A 1 166 ? -7.387 -12.597 -1.008 1.00 88.69 166 LEU A N 1
ATOM 1268 C CA . LEU A 1 166 ? -7.017 -11.349 -0.345 1.00 88.69 166 LEU A CA 1
ATOM 1269 C C . LEU A 1 166 ? -6.042 -10.492 -1.175 1.00 88.69 166 LEU A C 1
ATOM 1271 O O . LEU A 1 166 ? -5.700 -9.387 -0.756 1.00 88.69 166 LEU A O 1
ATOM 1275 N N . SER A 1 167 ? -5.652 -10.908 -2.379 1.00 86.06 167 SER A N 1
ATOM 1276 C CA . SER A 1 167 ? -5.014 -9.998 -3.338 1.00 86.06 167 SER A CA 1
ATOM 1277 C C . S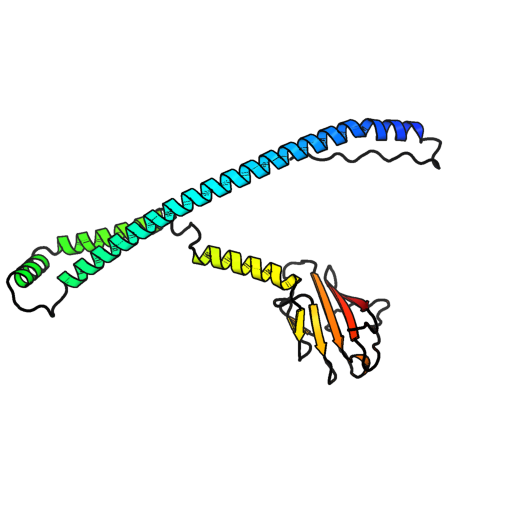ER A 1 167 ? -6.021 -9.109 -4.082 1.00 86.06 167 SER A C 1
ATOM 1279 O O . SER A 1 167 ? -5.628 -8.090 -4.645 1.00 86.06 167 SER A O 1
ATOM 1281 N N . LEU A 1 168 ? -7.319 -9.447 -4.066 1.00 85.94 168 LEU A N 1
ATOM 1282 C CA . LEU A 1 168 ? -8.346 -8.757 -4.860 1.00 85.94 168 LEU A CA 1
ATOM 1283 C C . LEU A 1 168 ? -9.183 -7.761 -4.051 1.00 85.94 168 LEU A C 1
ATOM 1285 O O . LEU A 1 168 ? -9.648 -6.750 -4.589 1.00 85.94 168 LEU A O 1
ATOM 1289 N N . GLY A 1 169 ? -9.394 -8.036 -2.762 1.00 86.94 169 GLY A N 1
ATOM 1290 C CA . GLY A 1 169 ? -10.276 -7.224 -1.932 1.00 86.94 169 GLY A CA 1
ATOM 1291 C C . GLY A 1 169 ? -10.248 -7.552 -0.442 1.00 86.94 169 GLY A C 1
ATOM 1292 O O . GLY A 1 169 ? -9.552 -8.460 0.022 1.00 86.94 169 GLY A O 1
ATOM 1293 N N . ARG A 1 170 ? -11.035 -6.795 0.324 1.00 89.25 170 ARG A N 1
ATOM 1294 C CA . ARG A 1 170 ? -11.297 -7.039 1.755 1.00 89.25 170 ARG A CA 1
ATOM 1295 C C . ARG A 1 170 ? -12.779 -7.264 2.058 1.00 89.25 170 ARG A C 1
ATOM 1297 O O . ARG A 1 170 ? -13.098 -7.680 3.167 1.00 89.25 170 ARG A O 1
ATOM 1304 N N . TYR A 1 171 ? -13.677 -7.029 1.100 1.00 92.75 171 TYR A N 1
ATOM 1305 C CA . TYR A 1 171 ? -15.110 -7.281 1.242 1.00 92.75 171 TYR A CA 1
ATOM 1306 C C . TYR A 1 171 ? -15.584 -8.222 0.138 1.00 92.75 171 TYR A C 1
ATOM 1308 O O . TYR A 1 171 ? -15.518 -7.882 -1.042 1.00 92.75 171 TYR A O 1
ATOM 1316 N N . PHE A 1 172 ? -16.080 -9.392 0.518 1.00 95.62 172 PHE A N 1
ATOM 1317 C CA . PHE A 1 172 ? -16.498 -10.440 -0.405 1.00 95.62 172 PHE A CA 1
ATOM 1318 C C . PHE A 1 172 ? -17.995 -10.675 -0.291 1.00 95.62 172 PHE A C 1
ATOM 1320 O O . PHE A 1 172 ? -18.535 -10.675 0.807 1.00 95.62 172 PHE A O 1
ATOM 1327 N N . VAL A 1 173 ? -18.663 -10.898 -1.414 1.00 95.56 173 VAL A N 1
ATOM 1328 C CA . VAL A 1 173 ? -20.076 -11.261 -1.477 1.00 95.56 173 VAL A CA 1
ATOM 1329 C C . VAL A 1 173 ? -20.202 -12.641 -2.065 1.00 95.56 173 VAL A C 1
ATOM 1331 O O . VAL A 1 173 ? -19.749 -12.881 -3.182 1.00 95.56 173 VAL A O 1
ATOM 1334 N N . LEU A 1 174 ? -20.843 -13.531 -1.323 1.00 95.75 174 LEU A N 1
ATOM 1335 C CA . LEU A 1 174 ? -21.171 -14.871 -1.773 1.00 95.75 174 LEU A CA 1
ATOM 1336 C C . LEU A 1 174 ? -22.686 -15.010 -1.782 1.00 95.75 174 LEU A C 1
ATOM 1338 O O . LEU A 1 174 ? -23.347 -14.875 -0.749 1.00 95.75 174 LEU A O 1
ATOM 1342 N N . ASN A 1 175 ? -23.226 -15.319 -2.957 1.00 94.12 175 ASN A N 1
ATOM 1343 C CA . ASN A 1 175 ? -24.612 -15.733 -3.089 1.00 94.12 175 ASN A CA 1
ATOM 1344 C C . ASN A 1 175 ? -24.691 -17.255 -3.089 1.00 94.12 175 ASN A C 1
ATOM 1346 O O . ASN A 1 175 ? -24.279 -17.895 -4.055 1.00 94.12 175 ASN A O 1
ATOM 1350 N N . LEU A 1 176 ? -25.187 -17.839 -1.998 1.00 94.12 176 LEU A N 1
ATOM 1351 C CA . LEU A 1 176 ? -25.182 -19.284 -1.850 1.00 94.12 176 LEU A CA 1
ATOM 1352 C C . LEU A 1 176 ? -26.390 -19.893 -2.561 1.00 94.12 176 LEU A C 1
ATOM 1354 O O . LEU A 1 176 ? -27.539 -19.511 -2.331 1.00 94.12 176 LEU A O 1
ATOM 1358 N N . SER A 1 177 ? -26.098 -20.878 -3.404 1.00 93.06 177 SER A N 1
ATOM 1359 C CA . SER A 1 177 ? -27.066 -21.757 -4.070 1.00 93.06 177 SER A CA 1
ATOM 1360 C C . SER A 1 177 ? -26.834 -23.241 -3.748 1.00 93.06 177 SER A C 1
ATOM 1362 O O . SER A 1 177 ? -27.627 -24.096 -4.132 1.00 93.06 177 SER A O 1
ATOM 1364 N N . SER A 1 178 ? -25.764 -23.545 -3.010 1.00 94.75 178 SER A N 1
ATOM 1365 C CA . SER A 1 178 ? -25.395 -24.869 -2.517 1.00 94.75 178 SER A CA 1
ATOM 1366 C C . SER A 1 178 ? -24.556 -24.735 -1.243 1.00 94.75 178 SER A C 1
ATOM 1368 O O . SER A 1 178 ? -24.183 -23.629 -0.843 1.00 94.75 178 SER A O 1
ATOM 1370 N N . ALA A 1 179 ? -24.222 -25.866 -0.612 1.00 95.00 179 ALA A N 1
ATOM 1371 C CA . ALA A 1 179 ? -23.199 -25.883 0.432 1.00 95.00 179 ALA A CA 1
ATOM 1372 C C . ALA A 1 179 ? -21.859 -25.349 -0.109 1.00 95.00 179 ALA A C 1
ATOM 1374 O O . ALA A 1 179 ? -21.543 -25.549 -1.285 1.00 95.00 179 ALA A O 1
ATOM 1375 N N . VAL A 1 180 ? -21.085 -24.679 0.747 1.00 95.44 180 VAL A N 1
ATOM 1376 C CA . VAL A 1 180 ? -19.809 -24.049 0.379 1.00 95.44 180 VAL A CA 1
ATOM 1377 C C . VAL A 1 180 ? -18.763 -24.250 1.470 1.00 95.44 180 VAL A C 1
ATOM 1379 O O . VAL A 1 180 ? -19.076 -24.199 2.660 1.00 95.44 180 VAL A O 1
ATOM 1382 N N . THR A 1 181 ? -17.509 -24.419 1.057 1.00 95.62 181 THR A N 1
ATOM 1383 C CA . THR A 1 181 ? -16.345 -24.378 1.944 1.00 95.62 181 THR A CA 1
ATOM 1384 C C . THR A 1 181 ? -15.550 -23.121 1.644 1.00 95.62 181 THR A C 1
ATOM 1386 O O . THR A 1 181 ? -15.108 -22.933 0.513 1.00 95.62 181 THR A O 1
ATOM 1389 N N . LEU A 1 182 ? -15.363 -22.265 2.648 1.00 95.75 182 LEU A N 1
ATOM 1390 C CA . LEU A 1 182 ? -14.539 -21.074 2.508 1.00 95.75 182 LEU A CA 1
ATOM 1391 C C . LEU A 1 182 ? -13.057 -21.431 2.588 1.00 95.75 182 LEU A C 1
ATOM 1393 O O . LEU A 1 182 ? -12.623 -22.142 3.498 1.00 95.75 182 LEU A O 1
ATOM 1397 N N . SER A 1 183 ? -12.281 -20.889 1.659 1.00 94.44 183 SER A N 1
ATOM 1398 C CA . SER A 1 183 ? -10.823 -20.953 1.665 1.00 94.44 183 SER A CA 1
ATOM 1399 C C . SER A 1 183 ? -10.251 -19.561 1.440 1.00 94.44 183 SER A C 1
ATOM 1401 O O . SER A 1 183 ? -10.790 -18.781 0.662 1.00 94.44 183 SER A O 1
ATOM 1403 N N . VAL A 1 184 ? -9.158 -19.241 2.130 1.00 93.56 184 VAL A N 1
ATOM 1404 C CA . VAL A 1 184 ? -8.418 -17.993 1.918 1.00 93.56 184 VAL A CA 1
ATOM 1405 C C . VAL A 1 184 ? -7.135 -18.301 1.170 1.00 93.56 184 VAL A C 1
ATOM 1407 O O . VAL A 1 184 ? -6.408 -19.223 1.542 1.00 93.56 184 VAL A O 1
ATOM 1410 N N . ILE A 1 185 ? -6.861 -17.509 0.139 1.00 92.56 185 ILE A N 1
ATOM 1411 C CA . ILE A 1 185 ? -5.606 -17.530 -0.613 1.00 92.56 185 ILE A CA 1
ATOM 1412 C C . ILE A 1 185 ? -4.982 -16.136 -0.628 1.00 92.56 185 ILE A C 1
ATOM 1414 O O . ILE A 1 185 ? -5.663 -15.136 -0.381 1.00 92.56 185 ILE A O 1
ATOM 1418 N N . ASN A 1 186 ? -3.677 -16.092 -0.901 1.00 90.25 186 ASN A N 1
ATOM 1419 C CA . ASN A 1 186 ? -2.870 -14.871 -0.929 1.00 90.25 186 ASN A CA 1
ATOM 1420 C C . ASN A 1 186 ? -3.072 -13.968 0.308 1.00 90.25 186 ASN A C 1
ATOM 1422 O O . ASN A 1 186 ? -3.302 -12.764 0.150 1.00 90.25 186 ASN A O 1
ATOM 1426 N N . PRO A 1 187 ? -3.057 -14.516 1.545 1.00 88.44 187 PRO A N 1
ATOM 1427 C CA . PRO A 1 187 ? -3.126 -13.671 2.726 1.00 88.44 187 PRO A CA 1
ATOM 1428 C C . PRO A 1 187 ? -1.897 -12.749 2.788 1.00 88.44 187 PRO A C 1
ATOM 1430 O O . PRO A 1 187 ? -0.833 -13.138 2.304 1.00 88.44 187 PRO A O 1
ATOM 1433 N N . PRO A 1 188 ? -2.015 -11.556 3.399 1.00 82.56 188 PRO A N 1
ATOM 1434 C CA . PRO A 1 188 ? -0.856 -10.718 3.696 1.00 82.56 188 PRO A CA 1
ATOM 1435 C C . PRO A 1 188 ? 0.258 -11.519 4.392 1.00 82.56 188 PRO A C 1
ATOM 1437 O O . PRO A 1 188 ? -0.014 -12.284 5.321 1.00 82.56 188 PRO A O 1
ATOM 1440 N N . GLU A 1 189 ? 1.495 -11.369 3.916 1.00 75.94 189 GLU A N 1
ATOM 1441 C CA . GLU A 1 189 ? 2.679 -12.044 4.462 1.00 75.94 189 GLU A CA 1
ATOM 1442 C C . GLU A 1 189 ? 3.245 -11.287 5.689 1.00 75.94 189 GLU A C 1
ATOM 1444 O O . GLU A 1 189 ? 2.930 -10.121 5.904 1.00 75.94 189 GLU A O 1
ATOM 1449 N N . ASN A 1 190 ? 4.122 -11.931 6.473 1.00 59.47 190 ASN A N 1
ATOM 1450 C CA . ASN A 1 190 ? 4.955 -11.308 7.527 1.00 59.47 190 ASN A CA 1
ATOM 1451 C C . ASN A 1 190 ? 4.244 -10.755 8.784 1.00 59.47 190 ASN A C 1
ATOM 1453 O O . ASN A 1 190 ? 4.484 -9.621 9.185 1.00 59.47 190 ASN A O 1
ATOM 1457 N N . GLU A 1 191 ? 3.426 -11.570 9.460 1.00 59.19 191 GLU A N 1
ATOM 1458 C CA . GLU A 1 191 ? 2.783 -11.231 10.754 1.00 59.19 191 GLU A CA 1
ATOM 1459 C C . GLU A 1 191 ? 1.877 -9.979 10.736 1.00 59.19 191 GLU A C 1
ATOM 1461 O O . GLU A 1 191 ? 1.441 -9.503 11.787 1.00 59.19 191 GLU A O 1
ATOM 1466 N N . GLU A 1 192 ? 1.529 -9.460 9.556 1.00 70.31 192 GLU A N 1
ATOM 1467 C CA . GLU A 1 192 ? 0.640 -8.309 9.440 1.00 70.31 192 GLU A CA 1
ATOM 1468 C C . GLU A 1 192 ? -0.780 -8.653 9.907 1.00 70.31 192 GLU A C 1
ATOM 1470 O O . GLU A 1 192 ? -1.404 -9.627 9.474 1.00 70.31 192 GLU A O 1
ATOM 1475 N N . ALA A 1 193 ? -1.322 -7.812 10.790 1.00 85.81 193 ALA A N 1
ATOM 1476 C CA . ALA A 1 193 ? -2.720 -7.892 11.174 1.00 85.81 193 ALA A CA 1
ATOM 1477 C C . ALA A 1 193 ? -3.616 -7.496 9.993 1.00 85.81 193 ALA A C 1
ATOM 1479 O O . ALA A 1 193 ? -3.419 -6.446 9.380 1.00 85.81 193 ALA A O 1
ATOM 1480 N N . TYR A 1 194 ? -4.646 -8.290 9.705 1.00 87.75 194 TYR A N 1
ATOM 1481 C CA . TYR A 1 194 ? -5.600 -7.978 8.643 1.00 87.75 194 TYR A CA 1
ATOM 1482 C C . TYR A 1 194 ? -7.031 -8.348 9.013 1.00 87.75 194 TYR A C 1
ATOM 1484 O O . TYR A 1 194 ? -7.290 -9.247 9.814 1.00 87.75 194 TYR A O 1
ATOM 1492 N N . VAL A 1 195 ? -7.976 -7.650 8.385 1.00 91.06 195 VAL A N 1
ATOM 1493 C CA . VAL A 1 195 ? -9.411 -7.903 8.513 1.00 91.06 195 VAL A CA 1
ATOM 1494 C C . VAL A 1 195 ? -10.033 -8.060 7.137 1.00 91.06 195 VAL A C 1
ATOM 1496 O O . VAL A 1 195 ? -9.676 -7.339 6.210 1.00 91.06 195 VAL A O 1
ATOM 1499 N N . TYR A 1 196 ? -10.974 -8.983 6.996 1.00 93.50 196 TYR A N 1
ATOM 1500 C CA . TYR A 1 196 ? -11.817 -9.069 5.810 1.00 93.50 196 TYR A CA 1
ATOM 1501 C C . TYR A 1 196 ? -13.243 -9.463 6.193 1.00 93.50 196 TYR A C 1
ATOM 1503 O O . TYR A 1 196 ? -13.494 -10.013 7.269 1.00 93.50 196 TYR A O 1
ATOM 1511 N N . PHE A 1 197 ? -14.180 -9.157 5.304 1.00 95.25 197 PHE A N 1
ATOM 1512 C CA . PHE A 1 197 ? -15.605 -9.366 5.500 1.00 95.25 197 PHE A CA 1
ATOM 1513 C C . PHE A 1 197 ? -16.179 -10.242 4.400 1.00 95.25 197 PHE A C 1
ATOM 1515 O O . PHE A 1 197 ? -15.801 -10.121 3.235 1.00 95.25 197 PHE A O 1
ATOM 1522 N N . VAL A 1 198 ? -17.123 -11.093 4.781 1.00 95.88 198 VAL A N 1
ATOM 1523 C CA . VAL A 1 198 ? -17.888 -11.932 3.867 1.00 95.88 198 VAL A CA 1
ATOM 1524 C C . VAL A 1 198 ? -19.371 -11.653 4.091 1.00 95.88 198 VAL A C 1
ATOM 1526 O O . VAL A 1 198 ? -19.926 -11.970 5.144 1.00 95.88 198 VAL A O 1
ATOM 1529 N N . GLU A 1 199 ? -19.996 -11.021 3.103 1.00 95.81 199 GLU A N 1
ATOM 1530 C CA . GLU A 1 199 ? -21.440 -10.886 2.949 1.00 95.81 199 GLU A CA 1
ATOM 1531 C C . GLU A 1 199 ? -21.971 -12.196 2.364 1.00 95.81 199 GLU A C 1
ATOM 1533 O O . GLU A 1 199 ? -21.686 -12.559 1.223 1.00 95.81 199 GLU A O 1
ATOM 1538 N N . LEU A 1 200 ? -22.724 -12.926 3.172 1.00 95.50 200 LEU A N 1
ATOM 1539 C CA . LEU A 1 200 ? -23.322 -14.199 2.819 1.00 95.50 200 LEU A CA 1
ATOM 1540 C C . LEU A 1 200 ? -24.806 -13.985 2.543 1.00 95.50 200 LEU A C 1
ATOM 1542 O O . LEU A 1 200 ? -25.541 -13.498 3.402 1.00 95.50 200 LEU A O 1
ATOM 1546 N N . ILE A 1 201 ? -25.261 -14.381 1.361 1.00 94.44 201 ILE A N 1
ATOM 1547 C CA . ILE A 1 201 ? -26.670 -14.324 0.970 1.00 94.44 201 ILE A CA 1
ATOM 1548 C C . ILE A 1 201 ? -27.200 -15.754 0.952 1.00 94.44 201 ILE A C 1
ATOM 1550 O O . ILE A 1 201 ? -26.573 -16.641 0.375 1.00 94.44 201 ILE A O 1
ATOM 1554 N N . ASN A 1 202 ? -28.360 -15.972 1.575 1.00 93.25 202 ASN A N 1
ATOM 1555 C CA . ASN A 1 202 ? -29.034 -17.271 1.672 1.00 93.25 202 ASN A CA 1
ATOM 1556 C C . ASN A 1 202 ? -28.266 -18.336 2.474 1.00 93.25 202 ASN A C 1
ATOM 1558 O O . ASN A 1 202 ? -28.562 -19.523 2.350 1.00 93.25 202 ASN A O 1
ATOM 1562 N N . ALA A 1 203 ? -27.319 -17.944 3.332 1.00 93.25 203 ALA A N 1
ATOM 1563 C CA . ALA A 1 203 ? -26.505 -18.906 4.075 1.00 93.25 203 ALA A CA 1
ATOM 1564 C C . ALA A 1 203 ? -27.296 -19.791 5.045 1.00 93.25 203 ALA A C 1
ATOM 1566 O O . ALA A 1 203 ? -26.867 -20.903 5.312 1.00 93.25 203 ALA A O 1
ATOM 1567 N N . GLY A 1 204 ? -28.471 -19.372 5.528 1.00 93.19 204 GLY A N 1
ATOM 1568 C CA . GLY A 1 204 ? -29.315 -20.254 6.341 1.00 93.19 204 GLY A CA 1
ATOM 1569 C C . GLY A 1 204 ? -29.976 -21.401 5.569 1.00 93.19 204 GLY A C 1
ATOM 1570 O O . GLY A 1 204 ? -30.531 -22.293 6.201 1.00 93.19 204 GLY A O 1
ATOM 1571 N N . ASN A 1 205 ? -29.918 -21.400 4.231 1.00 94.50 205 ASN A N 1
ATOM 1572 C CA . ASN A 1 205 ? -30.435 -22.492 3.396 1.00 94.50 205 ASN A CA 1
ATOM 1573 C C . ASN A 1 205 ? -29.404 -23.609 3.161 1.00 94.50 205 ASN A C 1
ATOM 1575 O O . ASN A 1 205 ? -29.776 -24.684 2.695 1.00 94.50 205 ASN A O 1
ATOM 1579 N N . TYR A 1 206 ? -28.120 -23.366 3.441 1.00 95.31 206 TYR A N 1
ATOM 1580 C CA . TYR A 1 206 ? -27.025 -24.246 3.033 1.00 95.31 206 TYR A CA 1
ATOM 1581 C C . TYR A 1 206 ? -25.963 -24.383 4.124 1.00 95.31 206 TYR A C 1
ATOM 1583 O O . TYR A 1 206 ? -25.813 -23.533 4.996 1.00 95.31 206 TYR A O 1
ATOM 1591 N N . THR A 1 207 ? -25.179 -25.458 4.076 1.00 94.19 207 THR A N 1
ATOM 1592 C CA . THR A 1 207 ? -24.035 -25.613 4.979 1.00 94.19 207 THR A CA 1
ATOM 1593 C C . THR A 1 207 ? -22.890 -24.698 4.547 1.00 94.19 207 THR A C 1
ATOM 1595 O O . THR A 1 207 ? -22.435 -24.771 3.406 1.00 94.19 207 THR A O 1
ATOM 1598 N N . VAL A 1 208 ? -22.399 -23.873 5.475 1.00 94.88 208 VAL A N 1
ATOM 1599 C CA . VAL A 1 208 ? -21.185 -23.064 5.303 1.00 94.88 208 VAL A CA 1
ATOM 1600 C C . VAL A 1 208 ? -20.072 -23.665 6.150 1.00 94.88 208 VAL A C 1
ATOM 1602 O O . VAL A 1 208 ? -20.124 -23.623 7.381 1.00 94.88 208 VAL A O 1
ATOM 1605 N N . THR A 1 209 ? -19.063 -24.230 5.496 1.00 95.31 209 THR A N 1
ATOM 1606 C CA . THR A 1 209 ? -17.854 -24.728 6.149 1.00 95.31 209 THR A CA 1
ATOM 1607 C C . THR A 1 209 ? -16.795 -23.633 6.149 1.00 95.31 209 THR A C 1
ATOM 1609 O O . THR A 1 209 ? -16.463 -23.063 5.113 1.00 95.31 209 THR A O 1
ATOM 1612 N N . TRP A 1 210 ? -16.259 -23.326 7.325 1.00 94.56 210 TRP A N 1
ATOM 1613 C CA . TRP A 1 210 ? -15.245 -22.291 7.507 1.00 94.56 210 TRP A CA 1
ATOM 1614 C C . TRP A 1 210 ? -13.840 -22.836 7.254 1.00 94.56 210 TRP A C 1
ATOM 1616 O O . TRP A 1 210 ? -13.580 -24.017 7.484 1.00 94.56 210 TRP A O 1
ATOM 1626 N N . GLN A 1 211 ? -12.918 -21.965 6.843 1.00 91.31 211 GLN A N 1
ATOM 1627 C CA . GLN A 1 211 ? -11.502 -22.313 6.740 1.00 91.31 211 GLN A CA 1
ATOM 1628 C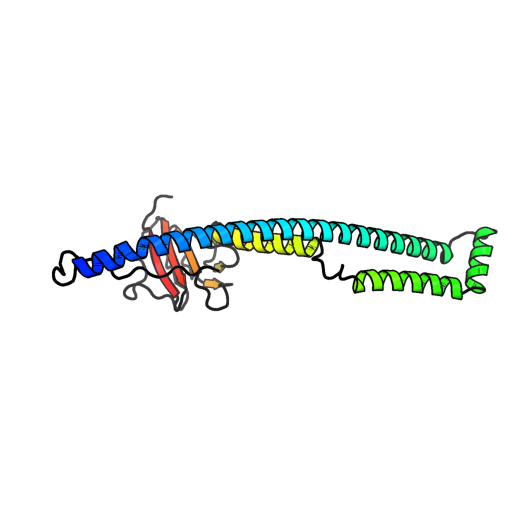 C . GLN A 1 211 ? -10.924 -22.807 8.073 1.00 91.31 211 GLN A C 1
ATOM 1630 O O . GLN A 1 211 ? -11.399 -22.464 9.161 1.00 91.31 211 GLN A O 1
ATOM 1635 N N . SER A 1 212 ? -9.854 -23.595 7.984 1.00 90.00 212 SER A N 1
ATOM 1636 C CA . SER A 1 212 ? -9.163 -24.111 9.165 1.00 90.00 212 SER A CA 1
ATOM 1637 C C . SER A 1 212 ? -8.619 -22.981 10.050 1.00 90.00 212 SER A C 1
ATOM 1639 O O . SER A 1 212 ? -8.236 -21.915 9.570 1.00 90.00 212 SER A O 1
ATOM 1641 N N . GLY A 1 213 ? -8.576 -23.223 11.361 1.00 90.31 213 GLY A N 1
ATOM 1642 C CA . GLY A 1 213 ? -7.953 -22.320 12.332 1.00 90.31 213 GLY A CA 1
ATOM 1643 C C . GLY A 1 213 ? -8.833 -21.182 12.856 1.00 90.31 213 GLY A C 1
ATOM 1644 O O . GLY A 1 213 ? -8.411 -20.504 13.793 1.00 90.31 213 GLY A O 1
ATOM 1645 N N . VAL A 1 214 ? -10.054 -20.993 12.336 1.00 94.69 214 VAL A N 1
ATOM 1646 C CA . VAL A 1 214 ? -10.972 -19.957 12.840 1.00 94.69 214 VAL A CA 1
ATOM 1647 C C . VAL A 1 214 ? -11.361 -20.239 14.292 1.00 94.69 214 VAL A C 1
ATOM 1649 O O . VAL A 1 214 ? -11.878 -21.305 14.629 1.00 94.69 214 VAL A O 1
ATOM 1652 N N . LYS A 1 215 ? -11.148 -19.248 15.157 1.00 95.69 215 LYS A N 1
ATOM 1653 C CA . LYS A 1 215 ? -11.605 -19.236 16.546 1.00 95.69 215 LYS A CA 1
ATOM 1654 C C . LYS A 1 215 ? -12.888 -18.427 16.660 1.00 95.69 215 LYS A C 1
ATOM 1656 O O . LYS A 1 215 ? -12.897 -17.226 16.388 1.00 95.69 215 LYS A O 1
ATOM 1661 N N . TRP A 1 216 ? -13.955 -19.096 17.079 1.00 94.75 216 TRP A N 1
ATOM 1662 C CA . TRP A 1 216 ? -15.260 -18.488 17.314 1.00 94.75 216 TRP A CA 1
ATOM 1663 C C . TRP A 1 216 ? -15.455 -18.149 18.785 1.00 94.75 216 TRP A C 1
ATOM 1665 O O . TRP A 1 216 ? -14.875 -18.774 19.673 1.00 94.75 216 TRP A O 1
ATOM 1675 N N . ASN A 1 217 ? -16.321 -17.176 19.058 1.00 88.06 217 ASN A N 1
ATOM 1676 C CA . ASN A 1 217 ? -16.726 -16.899 20.427 1.00 88.06 217 ASN A CA 1
ATOM 1677 C C . ASN A 1 217 ? -17.440 -18.127 21.020 1.00 88.06 217 ASN A C 1
ATOM 1679 O O . ASN A 1 217 ? -18.367 -18.654 20.406 1.00 88.06 217 ASN A O 1
ATOM 1683 N N . LYS A 1 218 ? -17.011 -18.567 22.209 1.00 89.62 218 LYS A N 1
ATOM 1684 C CA . LYS A 1 218 ? -17.511 -19.782 22.884 1.00 89.62 218 LYS A CA 1
ATOM 1685 C C . LYS A 1 218 ? -17.419 -21.059 22.030 1.00 89.62 218 LYS A C 1
ATOM 1687 O O . LYS A 1 218 ? -18.222 -21.966 22.224 1.00 89.62 218 LYS A O 1
ATOM 1692 N N . ASP A 1 219 ? -16.494 -21.104 21.068 1.00 89.81 219 ASP A N 1
ATOM 1693 C CA . ASP A 1 219 ? -16.309 -22.222 20.131 1.00 89.81 219 ASP A CA 1
ATOM 1694 C C . ASP A 1 219 ? -17.568 -22.569 19.310 1.00 89.81 219 ASP A C 1
ATOM 1696 O O . ASP A 1 219 ? -17.754 -23.705 18.877 1.00 89.81 219 ASP A O 1
ATOM 1700 N N . GLN A 1 220 ? -18.442 -21.582 19.077 1.00 90.75 220 GLN A N 1
ATOM 1701 C CA . GLN A 1 220 ? -19.679 -21.745 18.311 1.00 90.75 220 GLN A CA 1
ATOM 1702 C C . GLN A 1 220 ? -19.703 -20.802 17.110 1.00 90.75 220 GLN A C 1
ATOM 1704 O O . GLN A 1 220 ? -19.695 -19.577 17.259 1.00 90.75 220 GLN A O 1
ATOM 1709 N N . ALA A 1 221 ? -19.764 -21.377 15.908 1.00 90.75 221 ALA A N 1
ATOM 1710 C CA . ALA A 1 221 ? -19.944 -20.601 14.690 1.00 90.75 221 ALA A CA 1
ATOM 1711 C C . ALA A 1 221 ? -21.339 -19.934 14.653 1.00 90.75 221 ALA A C 1
ATOM 1713 O O . ALA A 1 221 ? -22.294 -20.459 15.234 1.00 90.75 221 ALA A O 1
ATOM 1714 N N . PRO A 1 222 ? -21.498 -18.788 13.968 1.00 91.38 222 PRO A N 1
ATOM 1715 C CA . PRO A 1 222 ? -22.788 -18.123 13.849 1.00 91.38 222 PRO A CA 1
ATOM 1716 C C . PRO A 1 222 ? -23.802 -18.973 13.076 1.00 91.38 222 PRO A C 1
ATOM 1718 O O . PRO A 1 222 ? -23.495 -19.503 12.013 1.00 91.38 222 PRO A O 1
ATOM 1721 N N . GLY A 1 223 ? -25.033 -19.034 13.585 1.00 90.38 223 GLY A N 1
ATOM 1722 C CA . GLY A 1 223 ? -26.183 -19.524 12.828 1.00 90.38 223 GLY A CA 1
ATOM 1723 C C . GLY A 1 223 ? -26.771 -18.445 11.910 1.00 90.38 223 GLY A C 1
ATOM 1724 O O . GLY A 1 223 ? -26.814 -17.254 12.270 1.00 90.38 223 GLY A O 1
ATOM 1725 N N . PHE A 1 224 ? -27.267 -18.888 10.757 1.00 91.88 224 PHE A N 1
ATOM 1726 C CA . PHE A 1 224 ? -27.868 -18.064 9.706 1.00 91.88 224 PHE A CA 1
ATOM 1727 C C . PHE A 1 224 ? -29.343 -18.398 9.508 1.00 91.88 224 PHE A C 1
ATOM 1729 O O . PHE A 1 224 ? -29.788 -19.494 9.847 1.00 91.88 224 PHE A O 1
ATOM 1736 N N . GLU A 1 225 ? -30.099 -17.452 8.957 1.00 90.44 225 GLU A N 1
ATOM 1737 C CA . GLU A 1 225 ? -31.509 -17.650 8.620 1.00 90.44 225 GLU A CA 1
ATOM 1738 C C . GLU A 1 225 ? -31.705 -17.776 7.109 1.00 90.44 225 GLU A C 1
ATOM 1740 O O . GLU A 1 225 ? -30.971 -17.205 6.299 1.00 90.44 225 GLU A O 1
ATOM 1745 N N . ALA A 1 226 ? -32.695 -18.583 6.735 1.00 90.88 226 ALA A N 1
ATOM 1746 C CA . ALA A 1 226 ? -33.067 -18.824 5.352 1.00 90.88 226 ALA A CA 1
ATOM 1747 C C . ALA A 1 226 ? -33.451 -17.516 4.644 1.00 90.88 226 ALA A C 1
ATOM 1749 O O . ALA A 1 226 ? -34.217 -16.713 5.180 1.00 90.88 226 ALA A O 1
ATOM 1750 N N . ASN A 1 227 ? -32.978 -17.335 3.409 1.00 89.75 227 ASN A N 1
ATOM 1751 C CA . ASN A 1 227 ? -33.332 -16.198 2.547 1.00 89.75 227 ASN A CA 1
ATOM 1752 C C . ASN A 1 227 ? -32.990 -14.812 3.131 1.00 89.75 227 ASN A C 1
ATOM 175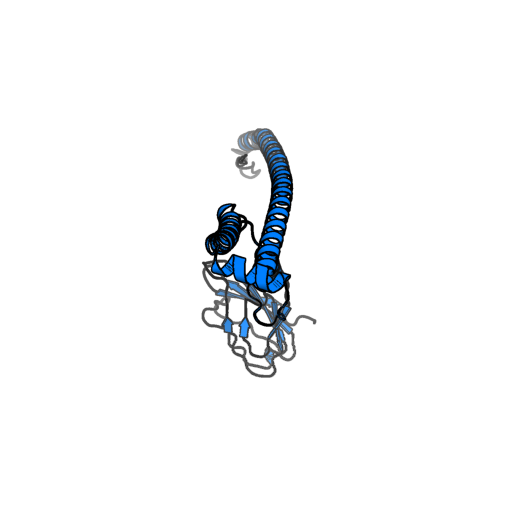4 O O . ASN A 1 227 ? -33.733 -13.843 2.938 1.00 89.75 227 ASN A O 1
ATOM 1758 N N . LYS A 1 228 ? -31.887 -14.718 3.883 1.00 94.06 228 LYS A N 1
ATOM 1759 C CA . LYS A 1 228 ? -31.386 -13.477 4.491 1.00 94.06 228 LYS A CA 1
ATOM 1760 C C . LYS A 1 228 ? -29.945 -13.180 4.086 1.00 94.06 228 LYS A C 1
ATOM 1762 O O . LYS A 1 228 ? -29.256 -14.033 3.525 1.00 94.06 228 LYS A O 1
ATOM 1767 N N . VAL A 1 229 ? -29.530 -11.940 4.349 1.00 95.38 229 VAL A N 1
ATOM 1768 C CA . VAL A 1 229 ? -28.152 -11.469 4.192 1.00 95.38 229 VAL A CA 1
ATOM 1769 C C . VAL A 1 229 ? -27.510 -11.345 5.568 1.00 95.38 229 VAL A C 1
ATOM 1771 O O . VAL A 1 229 ? -28.061 -10.711 6.471 1.00 95.38 229 VAL A O 1
ATOM 1774 N N . ASP A 1 230 ? -26.331 -11.929 5.715 1.00 95.56 230 ASP A N 1
ATOM 1775 C CA . ASP A 1 230 ? -25.521 -11.889 6.925 1.00 95.56 230 ASP A CA 1
ATOM 1776 C C . ASP A 1 230 ? -24.112 -11.401 6.585 1.00 95.56 230 ASP A C 1
ATOM 1778 O O . ASP A 1 230 ? -23.607 -11.660 5.496 1.00 95.56 230 ASP A O 1
ATOM 1782 N N . ILE A 1 231 ? -23.455 -10.706 7.516 1.00 95.62 231 ILE A N 1
ATOM 1783 C CA . ILE A 1 231 ? -22.061 -10.277 7.340 1.00 95.62 231 ILE A CA 1
ATOM 1784 C C . ILE A 1 231 ? -21.218 -10.885 8.451 1.00 95.62 231 ILE A C 1
ATOM 1786 O O . ILE A 1 231 ? -21.486 -10.676 9.641 1.00 95.62 231 ILE A O 1
ATOM 1790 N N . ILE A 1 232 ? -20.180 -11.612 8.052 1.00 96.38 232 ILE A N 1
ATOM 1791 C CA . ILE A 1 232 ? -19.168 -12.179 8.939 1.00 96.38 232 ILE A CA 1
ATOM 1792 C C . ILE A 1 232 ? -17.848 -11.448 8.728 1.00 96.38 232 ILE A C 1
ATOM 1794 O O . ILE A 1 232 ? -17.452 -11.175 7.598 1.00 96.38 232 ILE A O 1
ATOM 1798 N N . GLY A 1 233 ? -17.182 -11.121 9.829 1.00 95.75 233 GLY A N 1
ATOM 1799 C CA . GLY A 1 233 ? -15.850 -10.542 9.849 1.00 95.75 233 GLY A CA 1
ATOM 1800 C C . GLY A 1 233 ? -14.829 -11.561 10.329 1.00 95.75 233 GLY A C 1
ATOM 1801 O O . GLY A 1 233 ? -15.103 -12.374 11.218 1.00 95.75 233 GLY A O 1
ATOM 1802 N N . PHE A 1 234 ? -13.641 -11.485 9.750 1.00 96.00 234 PHE A N 1
ATOM 1803 C CA . PHE A 1 234 ? -12.491 -12.283 10.136 1.00 96.00 234 PHE A CA 1
ATOM 1804 C C . PHE A 1 234 ? -11.324 -11.360 10.423 1.00 96.00 234 PHE A C 1
ATOM 1806 O O . PHE A 1 234 ? -10.965 -10.542 9.581 1.00 96.00 234 PHE A O 1
ATOM 1813 N N . LEU A 1 235 ? -10.738 -11.502 11.607 1.00 94.25 235 LEU A N 1
ATOM 1814 C CA . LEU A 1 235 ? -9.573 -10.746 12.046 1.00 94.25 235 LEU A CA 1
ATOM 1815 C C . LEU A 1 235 ? -8.415 -11.712 12.272 1.00 94.25 235 LEU A C 1
ATOM 1817 O O . LEU A 1 235 ? -8.504 -12.595 13.129 1.00 94.25 235 LEU A O 1
ATOM 1821 N N . GLN A 1 236 ? -7.333 -11.520 11.526 1.00 91.31 236 GLN A N 1
ATOM 1822 C CA . GLN A 1 236 ? -6.055 -12.169 11.765 1.00 91.31 236 GLN A CA 1
ATOM 1823 C C . GLN A 1 236 ? -5.143 -11.215 12.532 1.00 91.31 236 GLN A C 1
ATOM 1825 O O . GLN A 1 236 ? -4.893 -10.094 12.099 1.00 91.31 236 GLN A O 1
ATOM 1830 N N . THR A 1 237 ? -4.636 -11.695 13.661 1.00 89.25 237 THR A N 1
ATOM 1831 C CA . THR A 1 237 ? -3.508 -11.111 14.398 1.00 89.25 237 THR A CA 1
ATOM 1832 C C . THR A 1 237 ? -2.551 -12.266 14.733 1.00 89.25 237 THR A C 1
ATOM 1834 O O . THR A 1 237 ? -2.033 -12.907 13.827 1.00 89.25 237 THR A O 1
ATOM 1837 N N . ASP A 1 238 ? -2.430 -12.650 16.004 1.00 87.62 238 ASP A N 1
ATOM 1838 C CA . ASP A 1 238 ? -1.834 -13.903 16.495 1.00 87.62 238 ASP A CA 1
ATOM 1839 C C . ASP A 1 238 ? -2.598 -15.168 16.061 1.00 87.62 238 ASP A C 1
ATOM 1841 O O . ASP A 1 238 ? -2.025 -16.243 15.896 1.00 87.62 238 ASP A O 1
ATOM 1845 N N . LYS A 1 239 ? -3.919 -15.057 15.910 1.00 89.88 239 LYS A N 1
ATOM 1846 C CA . LYS A 1 239 ? -4.811 -16.149 15.507 1.00 89.88 239 LYS A CA 1
ATOM 1847 C C . LYS A 1 239 ? -5.995 -15.609 14.728 1.00 89.88 239 LYS A C 1
ATOM 1849 O O . LYS A 1 239 ? -6.436 -14.480 14.963 1.00 89.88 239 LYS A O 1
ATOM 1854 N N . LEU A 1 240 ? -6.549 -16.460 13.873 1.00 92.75 240 LEU A N 1
ATOM 1855 C CA . LEU A 1 240 ? -7.713 -16.132 13.070 1.00 92.75 240 LEU A CA 1
ATOM 1856 C C . LEU A 1 240 ? -8.971 -16.162 13.938 1.00 92.75 240 LEU A C 1
ATOM 1858 O O . LEU A 1 240 ? -9.351 -17.211 14.458 1.00 92.75 240 LEU A O 1
ATOM 1862 N N . ARG A 1 241 ? -9.633 -15.019 14.098 1.00 95.50 241 ARG A N 1
ATOM 1863 C CA . ARG A 1 241 ? -10.879 -14.886 14.862 1.00 95.50 241 ARG A CA 1
ATOM 1864 C C . ARG A 1 241 ? -12.034 -14.581 13.925 1.00 95.50 241 ARG A C 1
ATOM 1866 O O . ARG A 1 241 ? -11.962 -13.626 13.157 1.00 95.50 241 ARG A O 1
ATOM 1873 N N . GLY A 1 242 ? -13.099 -15.368 14.023 1.00 96.25 242 GLY A N 1
ATOM 1874 C CA . GLY A 1 242 ? -14.354 -15.124 13.319 1.00 96.25 242 GLY A CA 1
ATOM 1875 C C . GLY A 1 242 ? -15.366 -14.448 14.239 1.00 96.25 242 GLY A C 1
ATOM 1876 O O . GLY A 1 242 ? -15.514 -14.826 15.405 1.00 96.25 242 GLY A O 1
ATOM 1877 N N . PHE A 1 243 ? -16.081 -13.452 13.728 1.00 94.69 243 PHE A N 1
ATOM 1878 C CA . PHE A 1 243 ? -17.131 -12.757 14.465 1.00 94.69 243 PHE A CA 1
ATOM 1879 C C . PHE A 1 243 ? -18.266 -12.330 13.539 1.00 94.69 243 PHE A C 1
ATOM 1881 O O . PHE A 1 243 ? -18.082 -12.057 12.355 1.00 94.69 243 PHE A O 1
ATOM 1888 N N . ARG A 1 244 ? -19.477 -12.272 14.088 1.00 93.81 244 ARG A N 1
ATOM 1889 C CA . ARG A 1 244 ? -20.636 -11.770 13.355 1.00 93.81 244 ARG A CA 1
ATOM 1890 C C . ARG A 1 244 ? -20.625 -10.248 13.374 1.00 93.81 244 ARG A C 1
ATOM 1892 O O . ARG A 1 244 ? -20.557 -9.660 14.448 1.00 93.81 244 ARG A O 1
ATOM 1899 N N . VAL A 1 245 ? -20.739 -9.638 12.200 1.00 94.06 245 VAL A N 1
ATOM 1900 C CA . VAL A 1 245 ? -20.837 -8.180 12.039 1.00 94.06 245 VAL A CA 1
ATOM 1901 C C . VAL A 1 245 ? -22.296 -7.755 11.959 1.00 94.06 245 VAL A C 1
ATOM 1903 O O . VAL A 1 245 ? -22.692 -6.798 12.613 1.00 94.06 245 VAL A O 1
ATOM 1906 N N . GLY A 1 246 ? -23.121 -8.503 11.225 1.00 91.69 246 GLY A N 1
ATOM 1907 C CA . GLY A 1 246 ? -24.554 -8.245 11.193 1.00 91.69 246 GLY A CA 1
ATOM 1908 C C . GLY A 1 246 ? -25.384 -9.475 10.857 1.00 91.69 246 GLY A C 1
ATOM 1909 O O . GLY A 1 246 ? -24.905 -10.441 10.258 1.00 91.69 246 GLY A O 1
ATOM 1910 N N . LYS A 1 247 ? -26.629 -9.444 11.334 1.00 91.75 247 LYS A N 1
ATOM 1911 C CA . LYS A 1 247 ? -27.637 -10.491 11.174 1.00 91.75 247 LYS A CA 1
ATOM 1912 C C . LYS A 1 247 ? -28.799 -9.958 10.358 1.00 91.75 247 LYS A C 1
ATOM 1914 O O . LYS A 1 247 ? -29.307 -8.901 10.721 1.00 91.75 247 LYS A O 1
ATOM 1919 N N . ASN A 1 248 ? -29.271 -10.723 9.375 1.00 90.75 248 ASN A N 1
ATOM 1920 C CA . ASN A 1 248 ? -30.513 -10.431 8.651 1.00 90.75 248 ASN A CA 1
ATOM 1921 C C . ASN A 1 248 ? -30.600 -8.976 8.168 1.00 90.75 248 ASN A C 1
ATOM 1923 O O . ASN A 1 248 ? -31.611 -8.300 8.372 1.00 90.75 248 ASN A O 1
ATOM 1927 N N . ILE A 1 249 ? -29.515 -8.475 7.591 1.00 89.88 249 ILE A N 1
ATOM 1928 C CA . ILE A 1 249 ? -29.421 -7.070 7.212 1.00 89.88 249 ILE A CA 1
ATOM 1929 C C . ILE A 1 249 ? -30.271 -6.840 5.959 1.00 89.88 249 ILE A C 1
ATOM 1931 O O . ILE A 1 249 ? -30.357 -7.705 5.084 1.00 89.88 249 ILE A O 1
ATOM 1935 N N . ALA A 1 250 ? -30.912 -5.674 5.881 1.00 82.00 250 ALA A N 1
ATOM 1936 C CA . ALA A 1 250 ? -31.516 -5.211 4.641 1.00 82.00 250 ALA A CA 1
ATOM 1937 C C . ALA A 1 250 ? -30.412 -4.981 3.597 1.00 82.00 250 ALA A C 1
ATOM 1939 O O . ALA A 1 250 ? -29.352 -4.445 3.922 1.00 82.00 250 ALA A O 1
ATOM 1940 N N . ARG A 1 251 ? -30.664 -5.414 2.365 1.00 69.00 251 ARG A N 1
ATOM 1941 C CA . ARG A 1 251 ? -29.784 -5.167 1.225 1.00 69.00 251 ARG A CA 1
ATOM 1942 C C . ARG A 1 251 ? -30.246 -3.929 0.474 1.00 69.00 251 ARG A C 1
ATOM 1944 O O . ARG A 1 251 ? -31.481 -3.771 0.357 1.00 69.00 251 ARG A O 1
#

pLDDT: mean 82.35, std 13.07, range [47.38, 97.31]

Sequence (251 aa):
MQKITLLPQPPNSKDTANFDNRADDFVGALPSLCAEINTLSTEFEVSNALVASTATNVAAQLEIAKNYSDLAQLAKQGIDDILAALKDETLGDNPENRYAAYIIANHPELIRDLEQLKTTFIDAINASGLSQYVLKNDLDSYKENLSNKLKINSNKITSENGVIDLSLGRYFVLNLSSAVTLSVINPPENEEAYVYFVELINAGNYTVTWQSGVKWNKDQAPGFEANKVDIIGFLQTDKLRGFRVGKNIAR